Protein AF-A0A9J6G589-F1 (afdb_monomer_lite)

pLDDT: mean 85.35, std 13.77, range [38.84, 98.31]

Radius of gyration: 57.25 Å; chains: 1; bounding box: 126×89×153 Å

InterPro domains:
  IPR036277 SMCs flexible hinge superfamily [SSF75553] (112-301)

Secondary structure (DSSP, 8-state):
-HHHHHHHHHHHHHHHHHHHHHHHHHHHHHHHHHHHHHHHHHHHHHHHHHHHHHHHHHHHHHHHHHHHHHHHHHHHHHHHHHHHHHHHHHHHHHHHHHHHHHHH--SSHHHHHHHHHHHHHHHHHHHHHHHHHHHHHHHHHHHHHHHHHHHHHHHHHHHHHHHHHHHHHHHHHHHHHHHHHHHHHHHHHHHHHHHHHHHHHHHHHHHHHHHHHHHHHGGGS-EEESGGG---S-GGGGGGHHHHHTTEEEESSHHHHHHHHHHH--EEEETT--EE-TTS-EE-----GGG-HHHHHHHHHHHHHHHHHHHHHHHHHHHHHHHHTT----PPP------

Foldseek 3Di:
DVVVVVVVVVVVVVVVVVVVVVVVVVVVVVVVVVVVVVVVVVVVVVVVVVVVVVVVVVVVVVVVVVVVVVVVVVVVVVVVVVVVVVVVVVVVVCVVVVCVCVVPVDPDPVVVVVVVVVVVVVVVVVVVVVVVVVVVVVVVVVVVVVVVVVVVVVVVVVVVVVVVVVVVVVVVVVVVVVVVVVVVVVVVVVVVVVVVVVVVVVVVVVLCVVLVVLVVVCVVFQKDQPLVVDDDPDPVCNVCSCVPRVLEMEHQDPVSQQVCLQSRLGWYAYPQGWIQHNVRDTDDDHDDPVPPVVVVVVVVVVVVVVVVVVVVVVVVVVVVVVVVVPPPPDDDDDDDDDD

Organism: Haemaphysalis longicornis (NCBI:txid44386)

Sequence (339 aa):
MRRLKQSRLEDLEERLNEATAGVAREELLGKQLCEEIAAADTTRQQLAAQLEVAERDMEAKTKELAEILEVLRALEEREDELQGRVDELISIEHSTMQRLIHSNAFTSTQDRNTWIEEELERLESTLQELQRQYENLRLDIQNCTVERDNCISEHQAELATLWDFNRSMRTDLVKLQKEGYAALDRCKHAKRLEEDCLKSLNRARNEIIRVQPHMAAAMGMDVRRLVDQVVCTRAELSPLLPYWLGDWLLCSSLEVAQEASRLYKANCVTAEGDIVRSRGVMVGGYRDPKKNEFKVYQEYTYASDLLHSAEASRDKALNVGQRILLIEPIHPPYALSPI

Structure (mmCIF, N/CA/C/O backbone):
data_AF-A0A9J6G589-F1
#
_entry.id   AF-A0A9J6G589-F1
#
loop_
_atom_site.group_PDB
_atom_site.id
_atom_site.type_symbol
_atom_site.label_atom_id
_atom_site.label_alt_id
_atom_site.label_comp_id
_atom_site.label_asym_id
_atom_site.label_entity_id
_atom_site.label_seq_id
_atom_site.pdbx_PDB_ins_code
_atom_site.Cartn_x
_atom_site.Cartn_y
_atom_site.Cartn_z
_atom_site.occupancy
_atom_site.B_iso_or_equiv
_atom_site.auth_seq_id
_atom_site.auth_comp_id
_atom_site.auth_asym_id
_atom_site.auth_atom_id
_atom_site.pdbx_PDB_model_num
ATOM 1 N N . MET A 1 1 ? 12.843 -12.874 -65.308 1.00 54.59 1 MET A N 1
ATOM 2 C CA . MET A 1 1 ? 11.785 -11.869 -65.036 1.00 54.59 1 MET A CA 1
ATOM 3 C C . MET A 1 1 ? 10.471 -12.464 -64.519 1.00 54.59 1 MET A C 1
ATOM 5 O O . MET A 1 1 ? 10.008 -11.978 -63.501 1.00 54.59 1 MET A O 1
ATOM 9 N N . ARG A 1 2 ? 9.868 -13.499 -65.136 1.00 58.09 2 ARG A N 1
ATOM 10 C CA . ARG A 1 2 ? 8.598 -14.087 -64.634 1.00 58.09 2 ARG A CA 1
ATOM 11 C C . ARG A 1 2 ? 8.716 -14.779 -63.263 1.00 58.09 2 ARG A C 1
ATOM 13 O O . ARG A 1 2 ? 7.928 -14.469 -62.387 1.00 58.09 2 ARG A O 1
ATOM 20 N N . ARG A 1 3 ? 9.753 -15.598 -63.035 1.00 59.91 3 ARG A N 1
ATOM 21 C CA . ARG A 1 3 ? 9.963 -16.303 -61.747 1.00 59.91 3 ARG A CA 1
ATOM 22 C C . ARG A 1 3 ? 10.159 -15.370 -60.540 1.00 59.91 3 ARG A C 1
ATOM 24 O O . ARG A 1 3 ? 9.601 -15.616 -59.487 1.00 59.91 3 ARG A O 1
ATOM 31 N N . LEU A 1 4 ? 10.878 -14.258 -60.722 1.00 63.44 4 LEU A N 1
ATOM 32 C CA . LEU A 1 4 ? 11.076 -13.233 -59.681 1.00 63.44 4 LEU A CA 1
ATOM 33 C C . LEU A 1 4 ? 9.788 -12.475 -59.328 1.00 63.44 4 LEU A C 1
ATOM 35 O O . LEU A 1 4 ? 9.617 -12.052 -58.193 1.00 63.44 4 LEU A O 1
ATOM 39 N N . LYS A 1 5 ? 8.884 -12.284 -60.297 1.00 71.31 5 LYS A N 1
ATOM 40 C CA . LYS A 1 5 ? 7.566 -11.690 -60.033 1.00 71.31 5 LYS A CA 1
ATOM 41 C C . LYS A 1 5 ? 6.634 -12.665 -59.315 1.00 71.31 5 LYS A C 1
ATOM 43 O O . LYS A 1 5 ? 5.800 -12.213 -58.548 1.00 71.31 5 LYS A O 1
ATOM 48 N N . GLN A 1 6 ? 6.790 -13.961 -59.574 1.00 74.38 6 GLN A N 1
ATOM 49 C CA . GLN A 1 6 ? 5.974 -15.020 -58.991 1.00 74.38 6 GLN A CA 1
ATOM 50 C C . GLN A 1 6 ? 6.336 -15.264 -57.520 1.00 74.38 6 GLN A C 1
ATOM 52 O O . GLN A 1 6 ? 5.460 -15.162 -56.677 1.00 74.38 6 GLN A O 1
ATOM 57 N N . SER A 1 7 ? 7.628 -15.378 -57.195 1.00 77.94 7 SER A N 1
ATOM 58 C CA . SER A 1 7 ? 8.086 -15.453 -55.795 1.00 77.94 7 SER A CA 1
ATOM 59 C C . SER A 1 7 ? 7.708 -14.206 -54.983 1.00 77.94 7 SER A C 1
ATOM 61 O O . SER A 1 7 ? 7.260 -14.317 -53.854 1.00 77.94 7 SER A O 1
ATOM 63 N N . ARG A 1 8 ? 7.779 -13.003 -55.570 1.00 79.25 8 ARG A N 1
ATOM 64 C CA . ARG A 1 8 ? 7.361 -11.776 -54.871 1.00 79.25 8 ARG A CA 1
ATOM 65 C C . ARG A 1 8 ? 5.841 -11.664 -54.681 1.00 79.25 8 ARG A C 1
ATOM 67 O O . ARG A 1 8 ? 5.406 -10.917 -53.812 1.00 79.25 8 ARG A O 1
ATOM 74 N N . LEU A 1 9 ? 5.046 -12.325 -55.522 1.00 80.31 9 LEU A N 1
ATOM 75 C CA . LEU A 1 9 ? 3.596 -12.430 -55.335 1.00 80.31 9 LEU A CA 1
ATOM 76 C C . LEU A 1 9 ? 3.280 -13.421 -54.214 1.00 80.31 9 LEU A C 1
ATOM 78 O O . LEU A 1 9 ? 2.506 -13.073 -53.334 1.00 80.31 9 LEU A O 1
ATOM 82 N N . GLU A 1 10 ? 3.952 -14.573 -54.200 1.00 83.56 10 GLU A N 1
ATOM 83 C CA . GLU A 1 10 ? 3.844 -15.581 -53.137 1.00 83.56 10 GLU A CA 1
ATOM 84 C C . GLU A 1 10 ? 4.207 -14.983 -51.762 1.00 83.56 10 GLU A C 1
ATOM 86 O O . GLU A 1 10 ? 3.411 -15.079 -50.833 1.00 83.56 10 GLU A O 1
ATOM 91 N N . ASP A 1 11 ? 5.313 -14.234 -51.656 1.00 83.06 11 ASP A N 1
ATOM 92 C CA . ASP A 1 11 ? 5.709 -13.552 -50.409 1.00 83.06 11 ASP A CA 1
ATOM 93 C C . ASP A 1 11 ? 4.674 -12.503 -49.943 1.00 83.06 11 ASP A C 1
ATOM 95 O O . ASP A 1 11 ? 4.513 -12.238 -48.750 1.00 83.06 11 ASP A O 1
ATOM 99 N N . LEU A 1 12 ? 3.996 -11.827 -50.879 1.00 83.00 12 LEU A N 1
ATOM 100 C CA . LEU A 1 12 ? 2.971 -10.831 -50.551 1.00 83.00 12 LEU A CA 1
ATOM 101 C C . LEU A 1 12 ? 1.655 -11.489 -50.133 1.00 83.00 12 LEU A C 1
ATOM 103 O O . LEU A 1 12 ? 0.989 -10.976 -49.236 1.00 83.00 12 LEU A O 1
ATOM 107 N N . GLU A 1 13 ? 1.296 -12.605 -50.763 1.00 86.56 13 GLU A N 1
ATOM 108 C CA . GLU A 1 13 ? 0.142 -13.422 -50.389 1.00 86.56 13 GLU A CA 1
ATOM 109 C C . GLU A 1 13 ? 0.341 -14.047 -49.005 1.00 86.56 13 GLU A C 1
ATOM 111 O O . GLU A 1 13 ? -0.570 -13.996 -48.182 1.00 86.56 13 GLU A O 1
ATOM 116 N N . GLU A 1 14 ? 1.542 -14.538 -48.695 1.00 89.12 14 GLU A N 1
ATOM 117 C CA . GLU A 1 14 ? 1.885 -15.059 -47.369 1.00 89.12 14 GLU A CA 1
ATOM 118 C C . GLU A 1 14 ? 1.763 -13.972 -46.293 1.00 89.12 14 GLU A C 1
ATOM 120 O O . GLU A 1 14 ? 1.045 -14.152 -45.310 1.00 89.12 14 GLU A O 1
ATOM 125 N N . ARG A 1 15 ? 2.332 -12.781 -46.523 1.00 86.62 15 ARG A N 1
ATOM 126 C CA . ARG A 1 15 ? 2.211 -11.649 -45.585 1.00 86.62 15 ARG A CA 1
ATOM 127 C C . ARG A 1 15 ? 0.774 -11.148 -45.427 1.00 86.62 15 ARG A C 1
ATOM 129 O O . ARG A 1 15 ? 0.401 -10.699 -44.343 1.00 86.62 15 ARG A O 1
ATOM 136 N N . LEU A 1 16 ? -0.036 -11.200 -46.486 1.00 87.25 16 LEU A N 1
ATOM 137 C CA . LEU A 1 16 ? -1.459 -10.858 -46.421 1.00 87.25 16 LEU A CA 1
ATOM 138 C C . LEU A 1 16 ? -2.239 -11.898 -45.602 1.00 87.25 16 LEU A C 1
ATOM 140 O O . LEU A 1 16 ? -3.076 -11.531 -44.776 1.00 87.25 16 LEU A O 1
ATOM 144 N N . ASN A 1 17 ? -1.942 -13.184 -45.784 1.00 88.38 17 ASN A N 1
ATOM 145 C CA . ASN A 1 17 ? -2.552 -14.274 -45.024 1.00 88.38 17 ASN A CA 1
ATOM 146 C C . ASN A 1 17 ? -2.156 -14.225 -43.540 1.00 88.38 17 ASN A C 1
ATOM 148 O O . ASN A 1 17 ? -3.002 -14.386 -42.663 1.00 88.38 17 ASN A O 1
ATOM 152 N N . GLU A 1 18 ? -0.897 -13.916 -43.231 1.00 89.12 18 GLU A N 1
ATOM 153 C CA . GLU A 1 18 ? -0.442 -13.704 -41.854 1.00 89.12 18 GLU A CA 1
ATOM 154 C C . GLU A 1 18 ? -1.127 -12.501 -41.196 1.00 89.12 18 GLU A C 1
ATOM 156 O O . GLU A 1 18 ? -1.571 -12.593 -40.049 1.00 89.12 18 GLU A O 1
ATOM 161 N N . ALA A 1 19 ? -1.257 -11.384 -41.921 1.00 85.81 19 ALA A N 1
ATOM 162 C CA . ALA A 1 19 ? -1.928 -10.186 -41.425 1.00 85.81 19 ALA A CA 1
ATOM 163 C C . ALA A 1 19 ? -3.427 -10.425 -41.185 1.00 85.81 19 ALA A C 1
ATOM 165 O O . ALA A 1 19 ? -3.945 -10.054 -40.135 1.00 85.81 19 ALA A O 1
ATOM 166 N N . THR A 1 20 ? -4.120 -11.095 -42.110 1.00 88.44 20 THR A N 1
ATOM 167 C CA . THR A 1 20 ? -5.545 -11.443 -41.951 1.00 88.44 20 THR A CA 1
ATOM 168 C C . THR A 1 20 ? -5.770 -12.433 -40.807 1.00 88.44 20 THR A C 1
ATOM 170 O O . THR A 1 20 ? -6.704 -12.257 -40.027 1.00 88.44 20 THR A O 1
ATOM 173 N N . ALA A 1 21 ? -4.877 -13.409 -40.622 1.00 89.88 21 ALA A N 1
ATOM 174 C CA . ALA A 1 21 ? -4.896 -14.294 -39.458 1.00 89.88 21 ALA A CA 1
ATOM 175 C C . ALA A 1 21 ? -4.570 -13.558 -38.145 1.00 89.88 21 ALA A C 1
ATOM 177 O O . ALA A 1 21 ? -5.043 -13.952 -37.080 1.00 89.88 21 ALA A O 1
ATOM 178 N N . GLY A 1 22 ? -3.742 -12.511 -38.188 1.00 90.31 22 GLY A N 1
ATOM 179 C CA . GLY A 1 22 ? -3.500 -11.607 -37.059 1.00 90.31 22 GLY A CA 1
ATOM 180 C C . GLY A 1 22 ? -4.765 -10.849 -36.659 1.00 90.31 22 GLY A C 1
ATOM 181 O O . GLY A 1 22 ? -5.194 -10.950 -35.513 1.00 90.31 22 GLY A O 1
ATOM 182 N N . VAL A 1 23 ? -5.415 -10.194 -37.624 1.00 90.75 23 VAL A N 1
ATOM 183 C CA . VAL A 1 23 ? -6.672 -9.455 -37.413 1.00 90.75 23 VAL A CA 1
ATOM 184 C C . VAL A 1 23 ? -7.771 -10.372 -36.871 1.00 90.75 23 VAL A C 1
ATOM 186 O O . VAL A 1 23 ? -8.406 -10.039 -35.878 1.00 90.75 23 VAL A O 1
ATOM 189 N N . ALA A 1 24 ? -7.946 -11.569 -37.440 1.00 91.50 24 ALA A N 1
ATOM 190 C CA . ALA A 1 24 ? -8.946 -12.524 -36.957 1.00 91.50 24 ALA A CA 1
ATOM 191 C C . ALA A 1 24 ? -8.690 -12.981 -35.506 1.00 91.50 24 ALA A C 1
ATOM 193 O O . ALA A 1 24 ? -9.636 -13.187 -34.744 1.00 91.50 24 ALA A O 1
ATOM 194 N N . ARG A 1 25 ? -7.417 -13.127 -35.106 1.00 92.12 25 ARG A N 1
ATOM 195 C CA . ARG A 1 25 ? -7.039 -13.455 -33.721 1.00 92.12 25 ARG A CA 1
ATOM 196 C C . ARG A 1 25 ? -7.356 -12.309 -32.764 1.00 92.12 25 ARG A C 1
ATOM 198 O O . ARG A 1 25 ? -7.913 -12.559 -31.699 1.00 92.12 25 ARG A O 1
ATOM 205 N N . GLU A 1 26 ? -7.033 -11.077 -33.144 1.00 90.25 26 GLU A N 1
ATOM 206 C CA . GLU A 1 26 ? -7.329 -9.888 -32.339 1.00 90.25 26 GLU A CA 1
ATOM 207 C C . GLU A 1 26 ? -8.839 -9.640 -32.212 1.00 90.25 26 GLU A C 1
ATOM 209 O O . GLU A 1 26 ? -9.314 -9.330 -31.124 1.00 90.25 26 GLU A O 1
ATOM 214 N N . GLU A 1 27 ? -9.616 -9.854 -33.276 1.00 93.00 27 GLU A N 1
ATOM 215 C CA . GLU A 1 27 ? -11.081 -9.757 -33.235 1.00 93.00 27 GLU A CA 1
ATOM 216 C C . GLU A 1 27 ? -11.714 -10.811 -32.321 1.00 93.00 27 GLU A C 1
ATOM 218 O O . GLU A 1 27 ? -12.664 -10.513 -31.594 1.00 93.00 27 GLU A O 1
ATOM 223 N N . LEU A 1 28 ? -11.201 -12.045 -32.342 1.00 93.75 28 LEU A N 1
ATOM 224 C CA . LEU A 1 28 ? -11.684 -13.114 -31.470 1.00 93.75 28 LEU A CA 1
ATOM 225 C C . LEU A 1 28 ? -11.366 -12.816 -30.003 1.00 93.75 28 LEU A C 1
ATOM 227 O O . LEU A 1 28 ? -12.243 -12.950 -29.152 1.00 93.75 28 LEU A O 1
ATOM 231 N N . LEU A 1 29 ? -10.152 -12.339 -29.724 1.00 94.88 29 LEU A N 1
ATOM 232 C CA . LEU A 1 29 ? -9.753 -11.911 -28.386 1.00 94.88 29 LEU A CA 1
ATOM 233 C C . LEU A 1 29 ? -10.578 -10.704 -27.913 1.00 94.88 29 LEU A C 1
ATOM 235 O O . LEU A 1 29 ? -11.023 -10.671 -26.770 1.00 94.88 29 LEU A O 1
ATOM 239 N N . GLY A 1 30 ? -10.867 -9.752 -28.804 1.00 92.50 30 GLY A N 1
ATOM 240 C CA . GLY A 1 30 ? -11.759 -8.628 -28.520 1.00 92.50 30 GLY A CA 1
ATOM 241 C C . GLY A 1 30 ? -13.171 -9.078 -28.135 1.00 92.50 30 GLY A C 1
ATOM 242 O O . GLY A 1 30 ? -13.723 -8.582 -27.157 1.00 92.50 30 GLY A O 1
ATOM 243 N N . LYS A 1 31 ? -13.740 -10.060 -28.847 1.00 95.25 31 LYS A N 1
ATOM 244 C CA . LYS A 1 31 ? -15.058 -10.632 -28.515 1.00 95.25 31 LYS A CA 1
ATOM 245 C C . LYS A 1 31 ? -15.057 -11.352 -27.169 1.00 95.25 31 LYS A C 1
ATOM 247 O O . LYS A 1 31 ? -15.968 -11.120 -26.383 1.00 95.25 31 LYS A O 1
ATOM 252 N N . GLN A 1 32 ? -14.027 -12.150 -26.886 1.00 95.25 32 GLN A N 1
ATOM 253 C CA . GLN A 1 32 ? -13.875 -12.830 -25.595 1.00 95.25 32 GLN A CA 1
ATOM 254 C C . GLN A 1 32 ? -13.824 -11.827 -24.438 1.00 95.25 32 GLN A C 1
ATOM 256 O O . GLN A 1 32 ? -14.578 -11.959 -23.479 1.00 95.25 32 GLN A O 1
ATOM 261 N N . LEU A 1 33 ? -13.020 -10.768 -24.566 1.00 93.69 33 LEU A N 1
ATOM 262 C CA . LEU A 1 33 ? -12.950 -9.716 -23.550 1.00 93.69 33 LEU A CA 1
ATOM 263 C C . LEU A 1 33 ? -14.286 -8.975 -23.384 1.00 93.69 33 LEU A C 1
ATOM 265 O O . LEU A 1 33 ? -14.670 -8.653 -22.263 1.00 93.69 33 LEU A O 1
ATOM 269 N N . CYS A 1 34 ? -15.024 -8.713 -24.467 1.00 94.44 34 CYS A N 1
ATOM 270 C CA . CYS A 1 34 ? -16.354 -8.103 -24.371 1.00 94.44 34 CYS A CA 1
ATOM 271 C C . CYS A 1 34 ? -17.368 -9.005 -23.651 1.00 94.44 34 CYS A C 1
ATOM 273 O O . CYS A 1 34 ? -18.164 -8.503 -22.858 1.00 94.44 34 CYS A O 1
ATOM 275 N N . GLU A 1 35 ? -17.342 -10.314 -23.906 1.00 95.31 35 GLU A N 1
ATOM 276 C CA . GLU A 1 35 ? -18.191 -11.289 -23.213 1.00 95.31 35 GLU A CA 1
ATOM 277 C C . GLU A 1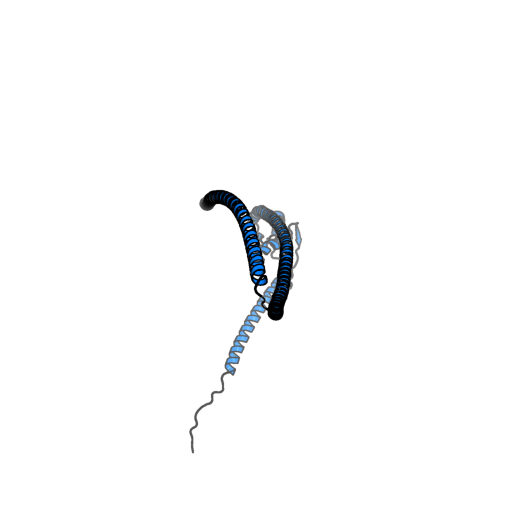 35 ? -17.838 -11.382 -21.722 1.00 95.31 35 GLU A C 1
ATOM 279 O O . GLU A 1 35 ? -18.734 -11.373 -20.878 1.00 95.31 35 GLU A O 1
ATOM 284 N N . GLU A 1 36 ? -16.546 -11.379 -21.384 1.00 95.12 36 GLU A N 1
ATOM 285 C CA . GLU A 1 36 ? -16.069 -11.352 -19.997 1.00 95.12 36 GLU A CA 1
ATOM 286 C C . GLU A 1 36 ? -16.495 -10.073 -19.266 1.00 95.12 36 GLU A C 1
ATOM 288 O O . GLU A 1 36 ? -16.985 -10.143 -18.137 1.00 95.12 36 GLU A O 1
ATOM 293 N N . ILE A 1 37 ? -16.380 -8.906 -19.911 1.00 94.19 37 ILE A N 1
ATOM 294 C CA . ILE A 1 37 ? -16.840 -7.627 -19.350 1.00 94.19 37 ILE A CA 1
ATOM 295 C C . ILE A 1 37 ? -18.358 -7.649 -19.133 1.00 94.19 37 ILE A C 1
ATOM 297 O O . ILE A 1 37 ? -18.826 -7.256 -18.066 1.00 94.19 37 ILE A O 1
ATOM 301 N N . ALA A 1 38 ? -19.135 -8.156 -20.093 1.00 95.50 38 ALA A N 1
ATOM 302 C CA . ALA A 1 38 ? -20.588 -8.258 -19.955 1.00 95.50 38 ALA A CA 1
ATOM 303 C C . ALA A 1 38 ? -21.002 -9.217 -18.820 1.00 95.50 38 ALA A C 1
ATOM 305 O O . ALA A 1 38 ? -21.923 -8.925 -18.050 1.00 95.50 38 ALA A O 1
ATOM 306 N N . ALA A 1 39 ? -20.303 -10.344 -18.662 1.00 95.00 39 ALA A N 1
ATOM 307 C CA . ALA A 1 39 ? -20.515 -11.261 -17.543 1.00 95.00 39 ALA A CA 1
ATOM 308 C C . ALA A 1 39 ? -20.134 -10.614 -16.194 1.00 95.00 39 ALA A C 1
ATOM 310 O O . ALA A 1 39 ? -20.862 -10.738 -15.205 1.00 95.00 39 ALA A O 1
ATOM 311 N N . ALA A 1 40 ? -19.040 -9.853 -16.149 1.00 93.75 40 ALA A N 1
ATOM 312 C CA . ALA A 1 40 ? -18.647 -9.092 -14.966 1.00 93.75 40 ALA A CA 1
ATOM 313 C C . ALA A 1 40 ? -19.670 -7.994 -14.610 1.00 93.75 40 ALA A C 1
ATOM 315 O O . ALA A 1 40 ? -19.980 -7.784 -13.439 1.00 93.75 40 ALA A O 1
ATOM 316 N N . ASP A 1 41 ? -20.255 -7.317 -15.599 1.00 95.38 41 ASP A N 1
ATOM 317 C CA . ASP A 1 41 ? -21.275 -6.294 -15.356 1.00 95.38 41 ASP A CA 1
ATOM 318 C C . ASP A 1 41 ? -22.587 -6.884 -14.828 1.00 95.38 41 ASP A C 1
ATOM 320 O O . ASP A 1 41 ? -23.177 -6.324 -13.902 1.00 95.38 41 ASP A O 1
ATOM 324 N N . THR A 1 42 ? -23.028 -8.032 -15.350 1.00 95.75 42 THR A N 1
ATOM 325 C CA . THR A 1 42 ? -24.238 -8.702 -14.840 1.00 95.75 42 THR A CA 1
ATOM 326 C C . THR A 1 42 ? -24.052 -9.191 -13.405 1.00 95.75 42 THR A C 1
ATOM 328 O O . THR A 1 42 ? -24.922 -8.967 -12.562 1.00 95.75 42 THR A O 1
ATOM 331 N N . THR A 1 43 ? -22.899 -9.782 -13.085 1.00 94.81 43 THR A N 1
ATOM 332 C CA . THR A 1 43 ? -22.573 -10.195 -11.709 1.00 94.81 43 THR A CA 1
ATOM 333 C C . THR A 1 43 ? -22.463 -8.999 -10.765 1.00 94.81 43 THR A C 1
ATOM 335 O O . THR A 1 43 ? -23.016 -9.033 -9.666 1.00 94.81 43 THR A O 1
ATOM 338 N N . ARG A 1 44 ? -21.846 -7.894 -11.200 1.00 95.38 44 ARG A N 1
ATOM 339 C CA . ARG A 1 44 ? -21.795 -6.647 -10.424 1.00 95.38 44 ARG A CA 1
ATOM 340 C C . ARG A 1 44 ? -23.191 -6.094 -10.134 1.00 95.38 44 ARG A C 1
ATOM 342 O O . ARG A 1 44 ? -23.445 -5.678 -9.007 1.00 95.38 44 ARG A O 1
ATOM 349 N N . GLN A 1 45 ? -24.095 -6.103 -11.113 1.00 95.81 45 GLN A N 1
ATOM 350 C CA . GLN A 1 45 ? -25.480 -5.658 -10.922 1.00 95.81 45 GLN A CA 1
ATOM 351 C C . GLN A 1 45 ? -26.243 -6.554 -9.936 1.00 95.81 45 GLN A C 1
ATOM 353 O O . GLN A 1 45 ? -26.975 -6.044 -9.091 1.00 95.81 45 GLN A O 1
ATOM 358 N N . GLN A 1 46 ? -26.043 -7.874 -9.997 1.00 96.06 46 GLN A N 1
ATOM 359 C CA . GLN A 1 46 ? -26.642 -8.814 -9.044 1.00 96.06 46 GLN A CA 1
ATOM 360 C C . GLN A 1 46 ? -26.143 -8.574 -7.615 1.00 96.06 46 GLN A C 1
ATOM 362 O O . GLN A 1 46 ? -26.953 -8.514 -6.691 1.00 96.06 46 GLN A O 1
ATOM 367 N N . LEU A 1 47 ? -24.833 -8.386 -7.435 1.00 93.56 47 LEU A N 1
ATOM 368 C CA . LEU A 1 47 ? -24.246 -8.081 -6.128 1.00 93.56 47 LEU A CA 1
ATOM 369 C C . LEU A 1 47 ? -24.724 -6.728 -5.588 1.00 93.56 47 LEU A C 1
ATOM 371 O O . LEU A 1 47 ? -25.036 -6.625 -4.406 1.00 93.56 47 LEU A O 1
ATOM 375 N N . ALA A 1 48 ? -24.848 -5.709 -6.445 1.00 95.38 48 ALA A N 1
ATOM 376 C CA . ALA A 1 48 ? -25.392 -4.410 -6.054 1.00 95.38 48 ALA A CA 1
ATOM 377 C C . ALA A 1 48 ? -26.851 -4.519 -5.577 1.00 95.38 48 ALA A C 1
ATOM 379 O O . ALA A 1 48 ? -27.203 -3.961 -4.541 1.00 95.38 48 ALA A O 1
ATOM 380 N N . ALA A 1 49 ? -27.686 -5.296 -6.275 1.00 95.69 49 ALA A N 1
ATOM 381 C CA . ALA A 1 49 ? -29.066 -5.532 -5.856 1.00 95.69 49 ALA A CA 1
ATOM 382 C C . ALA A 1 49 ? -29.152 -6.296 -4.521 1.00 95.69 49 ALA A C 1
ATOM 384 O O . ALA A 1 49 ? -29.998 -5.982 -3.687 1.00 95.69 49 ALA A O 1
ATOM 385 N N . GLN A 1 50 ? -28.272 -7.278 -4.295 1.00 96.19 50 GLN A N 1
ATOM 386 C CA . GLN A 1 50 ? -28.199 -8.001 -3.020 1.00 96.19 50 GLN A CA 1
ATOM 387 C C . GLN A 1 50 ? -27.760 -7.094 -1.865 1.00 96.19 50 GLN A C 1
ATOM 389 O O . GLN A 1 50 ? -28.317 -7.200 -0.774 1.00 96.19 50 GLN A O 1
ATOM 394 N N . LEU A 1 51 ? -26.807 -6.188 -2.110 1.00 94.00 51 LEU A N 1
ATOM 395 C CA . LEU A 1 51 ? -26.375 -5.199 -1.123 1.00 94.00 51 LEU A CA 1
ATOM 396 C C . LEU A 1 51 ? -27.520 -4.267 -0.726 1.00 94.00 51 LEU A C 1
ATOM 398 O O . LEU A 1 51 ? -27.775 -4.121 0.463 1.00 94.00 51 LEU A O 1
ATOM 402 N N . GLU A 1 52 ? -28.275 -3.728 -1.687 1.00 96.19 52 GLU A N 1
ATOM 403 C CA . GLU A 1 52 ? -29.420 -2.866 -1.361 1.00 96.19 52 GLU A CA 1
ATOM 404 C C . GLU A 1 52 ? -30.497 -3.585 -0.534 1.00 96.19 52 GLU A C 1
ATOM 406 O O . GLU A 1 52 ? -31.156 -2.975 0.307 1.00 96.19 52 GLU A O 1
ATOM 411 N N . VAL A 1 53 ? -30.740 -4.875 -0.792 1.00 96.94 53 VAL A N 1
ATOM 412 C CA . VAL A 1 53 ? -31.696 -5.661 0.006 1.00 96.94 53 VAL A CA 1
ATOM 413 C C . VAL A 1 53 ? -31.167 -5.857 1.426 1.00 96.94 53 VAL A C 1
ATOM 415 O O . VAL A 1 53 ? -31.898 -5.603 2.380 1.00 96.94 53 VAL A O 1
ATOM 418 N N . ALA A 1 54 ? -29.894 -6.229 1.576 1.00 94.31 54 ALA A N 1
ATOM 419 C CA . ALA A 1 54 ? -29.271 -6.404 2.885 1.00 94.31 54 ALA A CA 1
ATOM 420 C C . ALA A 1 54 ? -29.235 -5.097 3.697 1.00 94.31 54 ALA A C 1
ATOM 422 O O . ALA A 1 54 ? -29.469 -5.121 4.903 1.00 94.31 54 ALA A O 1
ATOM 423 N N . GLU A 1 55 ? -28.991 -3.953 3.053 1.00 95.62 55 GLU A N 1
ATOM 424 C CA . GLU A 1 55 ? -29.035 -2.634 3.697 1.00 95.62 55 GLU A CA 1
ATOM 425 C C . GLU A 1 55 ? -30.434 -2.321 4.241 1.00 95.62 55 GLU A C 1
ATOM 427 O O . GLU A 1 55 ? -30.566 -1.936 5.403 1.00 95.62 55 GLU A O 1
ATOM 432 N N . ARG A 1 56 ? -31.491 -2.572 3.456 1.00 96.19 56 ARG A N 1
ATOM 433 C CA . ARG A 1 56 ? -32.882 -2.391 3.912 1.00 96.19 56 ARG A CA 1
ATOM 434 C C . ARG A 1 56 ? -33.231 -3.311 5.083 1.00 96.19 56 ARG A C 1
ATOM 436 O O . ARG A 1 56 ? -33.893 -2.867 6.021 1.00 96.19 56 ARG A O 1
ATOM 443 N N . ASP A 1 57 ? -32.772 -4.560 5.060 1.00 96.44 57 ASP A N 1
ATOM 444 C CA . ASP A 1 57 ? -32.992 -5.504 6.160 1.00 96.44 57 ASP A CA 1
ATOM 445 C C . ASP A 1 57 ? -32.251 -5.066 7.434 1.00 96.44 57 ASP A C 1
ATOM 447 O O . ASP A 1 57 ? -32.816 -5.114 8.527 1.00 96.44 57 ASP A O 1
ATOM 451 N N . MET A 1 58 ? -31.018 -4.566 7.310 1.00 93.12 58 MET A N 1
ATOM 452 C CA . MET A 1 58 ? -30.259 -4.005 8.433 1.00 93.12 58 MET A CA 1
ATOM 453 C C . MET A 1 58 ? -30.934 -2.754 9.008 1.00 93.12 58 MET A C 1
ATOM 455 O O . MET A 1 58 ? -31.028 -2.603 10.227 1.00 93.12 58 MET A O 1
ATOM 459 N N . GLU A 1 59 ? -31.464 -1.871 8.163 1.00 95.88 59 GLU A N 1
ATOM 460 C CA . GLU A 1 59 ? -32.248 -0.713 8.605 1.00 95.88 59 GLU A CA 1
ATOM 461 C C . GLU A 1 59 ? -33.546 -1.121 9.314 1.00 95.88 59 GLU A C 1
ATOM 463 O O . GLU A 1 59 ? -33.930 -0.514 10.315 1.00 95.88 59 GLU A O 1
ATOM 468 N N . ALA A 1 60 ? -34.227 -2.165 8.838 1.00 96.31 60 ALA A N 1
ATOM 469 C CA . ALA A 1 60 ? -35.416 -2.687 9.505 1.00 96.31 60 ALA A CA 1
ATOM 470 C C . ALA A 1 60 ? -35.061 -3.285 10.874 1.00 96.31 60 ALA A C 1
ATOM 472 O O . ALA A 1 60 ? -35.693 -2.958 11.878 1.00 96.31 60 ALA A O 1
ATOM 473 N N . LYS A 1 61 ? -33.997 -4.096 10.943 1.00 94.81 61 LYS A N 1
ATOM 474 C CA . LYS A 1 61 ? -33.548 -4.719 12.195 1.00 94.81 61 LYS A CA 1
ATOM 475 C C . LYS A 1 61 ? -33.006 -3.723 13.209 1.00 94.81 61 LYS A C 1
ATOM 477 O O . LYS A 1 61 ? -33.231 -3.901 14.400 1.00 94.81 61 LYS A O 1
ATOM 482 N N . THR A 1 62 ? -32.350 -2.654 12.773 1.00 95.12 62 THR A N 1
ATOM 483 C CA . THR A 1 62 ? -31.908 -1.583 13.680 1.00 95.12 62 THR A CA 1
ATOM 484 C C . THR A 1 62 ? -33.084 -0.803 14.268 1.00 95.12 62 THR A C 1
ATOM 486 O O . THR A 1 62 ? -33.030 -0.446 15.444 1.00 95.12 62 THR A O 1
ATOM 489 N N . LYS A 1 63 ? -34.172 -0.602 13.511 1.00 95.94 63 LYS A N 1
ATOM 490 C CA . LYS A 1 63 ? -35.422 -0.026 14.039 1.00 95.94 63 LYS A CA 1
ATOM 491 C C . LYS A 1 63 ? -36.107 -0.953 15.041 1.00 95.94 63 LYS A C 1
ATOM 493 O O . LYS A 1 63 ? -36.421 -0.505 16.136 1.00 95.94 63 LYS A O 1
ATOM 498 N N . GLU A 1 64 ? -36.260 -2.237 14.708 1.00 96.31 64 GLU A N 1
ATOM 499 C CA . GLU A 1 64 ? -36.808 -3.239 15.638 1.00 96.31 64 GLU A CA 1
ATOM 500 C C . GLU A 1 64 ? -35.990 -3.298 16.943 1.00 96.31 64 GLU A C 1
ATOM 502 O O . GLU A 1 64 ? -36.552 -3.317 18.035 1.00 96.31 64 GLU A O 1
ATOM 507 N N . LEU A 1 65 ? -34.655 -3.273 16.851 1.00 94.25 65 LEU A N 1
ATOM 508 C CA . LEU A 1 65 ? -33.781 -3.237 18.026 1.00 94.25 65 LEU A CA 1
ATOM 509 C C . LEU A 1 65 ? -33.968 -1.961 18.852 1.00 94.25 65 LEU A C 1
ATOM 511 O O . LEU A 1 65 ? -33.958 -2.039 20.077 1.00 94.25 65 LEU A O 1
ATOM 515 N N . ALA A 1 66 ? -34.144 -0.803 18.214 1.00 94.50 66 ALA A N 1
ATOM 516 C CA . ALA A 1 66 ? -34.390 0.448 18.925 1.00 94.50 66 ALA A CA 1
ATOM 517 C C . ALA A 1 66 ? -35.703 0.395 19.725 1.00 94.50 66 ALA A C 1
ATOM 519 O O . ALA A 1 66 ? -35.706 0.757 20.899 1.00 94.50 66 ALA A O 1
ATOM 520 N N . GLU A 1 67 ? -36.777 -0.129 19.129 1.00 96.12 67 GLU A N 1
ATOM 521 C CA . GLU A 1 67 ? -38.068 -0.318 19.805 1.00 96.12 67 GLU A CA 1
ATOM 522 C C . GLU A 1 67 ? -37.952 -1.284 20.995 1.00 96.12 67 GLU A C 1
ATOM 524 O O . GLU A 1 67 ? -38.446 -0.998 22.086 1.00 96.12 67 GLU A O 1
ATOM 529 N N . ILE A 1 68 ? -37.244 -2.407 20.823 1.00 95.50 68 ILE A N 1
ATOM 530 C CA . ILE A 1 68 ? -37.014 -3.376 21.906 1.00 95.50 68 ILE A CA 1
ATOM 531 C C . ILE A 1 68 ? -36.202 -2.749 23.044 1.00 95.50 68 ILE A C 1
ATOM 533 O O . ILE A 1 68 ? -36.515 -2.976 24.211 1.00 95.50 68 ILE A O 1
ATOM 537 N N . LEU A 1 69 ? -35.176 -1.954 22.730 1.00 94.25 69 LEU A N 1
ATOM 538 C CA . LEU A 1 69 ? -34.355 -1.287 23.741 1.00 94.25 69 LEU A CA 1
ATOM 539 C C . LEU A 1 69 ? -35.156 -0.271 24.560 1.00 94.25 69 LEU A C 1
ATOM 541 O O . LEU A 1 69 ? -34.920 -0.161 25.760 1.00 94.25 69 LEU A O 1
ATOM 545 N N . GLU A 1 70 ? -36.101 0.452 23.956 1.00 96.44 70 GLU A N 1
ATOM 546 C CA . GLU A 1 70 ? -36.987 1.344 24.714 1.00 96.44 70 GLU A CA 1
ATOM 547 C C . GLU A 1 70 ? -37.894 0.566 25.672 1.00 96.44 70 GLU A C 1
ATOM 549 O O . GLU A 1 70 ? -38.023 0.945 26.837 1.00 96.44 70 GLU A O 1
ATOM 554 N N . VAL A 1 71 ? -38.466 -0.555 25.219 1.00 96.88 71 VAL A N 1
ATOM 555 C CA . VAL A 1 71 ? -39.281 -1.423 26.082 1.00 96.88 71 VAL A CA 1
ATOM 556 C C . VAL A 1 71 ? -38.448 -2.014 27.220 1.00 96.88 71 VAL A C 1
ATOM 558 O O . VAL A 1 71 ? -38.916 -2.041 28.355 1.00 96.88 71 VAL A O 1
ATOM 561 N N . LEU A 1 72 ? -37.219 -2.460 26.944 1.00 94.88 72 LEU A N 1
ATOM 562 C CA . LEU A 1 72 ? -36.319 -2.987 27.972 1.00 94.88 72 LEU A CA 1
ATOM 563 C C . LEU A 1 72 ? -35.982 -1.931 29.024 1.00 94.88 72 LEU A C 1
ATOM 565 O O . LEU A 1 72 ? -36.125 -2.221 30.203 1.00 94.88 72 LEU A O 1
ATOM 569 N N . ARG A 1 73 ? -35.643 -0.699 28.623 1.00 95.25 73 ARG A N 1
ATOM 570 C CA . ARG A 1 73 ? -35.384 0.390 29.582 1.00 95.25 73 ARG A CA 1
ATOM 571 C C . ARG A 1 73 ? -36.595 0.683 30.461 1.00 95.25 73 ARG A C 1
ATOM 573 O O . ARG A 1 73 ? -36.448 0.838 31.664 1.00 95.25 73 ARG A O 1
ATOM 580 N N . ALA A 1 74 ? -37.795 0.715 29.880 1.00 96.06 74 ALA A N 1
ATOM 581 C CA . ALA A 1 74 ? -39.017 0.925 30.654 1.00 96.06 74 ALA A CA 1
ATOM 582 C C . ALA A 1 74 ? -39.284 -0.220 31.652 1.00 96.06 74 ALA A C 1
ATOM 584 O O . ALA A 1 74 ? -39.843 0.006 32.725 1.00 96.06 74 ALA A O 1
ATOM 585 N N . LEU A 1 75 ? -38.904 -1.456 31.307 1.00 94.62 75 LEU A N 1
ATOM 586 C CA . LEU A 1 75 ? -38.987 -2.600 32.216 1.00 94.62 75 LEU A CA 1
ATOM 587 C C . LEU A 1 75 ? -37.915 -2.553 33.308 1.00 94.62 75 LEU A C 1
ATOM 589 O O . LEU A 1 75 ? -38.250 -2.842 34.450 1.00 94.62 75 LEU A O 1
ATOM 593 N N . GLU A 1 76 ? -36.683 -2.156 32.985 1.00 95.56 76 GLU A N 1
ATOM 594 C CA . GLU A 1 76 ? -35.594 -1.955 33.953 1.00 95.56 76 GLU A CA 1
ATOM 595 C C . GLU A 1 76 ? -35.960 -0.864 34.967 1.00 95.56 76 GLU A C 1
ATOM 597 O O . GLU A 1 76 ? -35.905 -1.101 36.169 1.00 95.56 76 GLU A O 1
ATOM 602 N N . GLU A 1 77 ? -36.463 0.289 34.508 1.00 95.62 77 GLU A N 1
ATOM 603 C CA . GLU A 1 77 ? -36.970 1.349 35.393 1.00 95.62 77 GLU A CA 1
ATOM 604 C C . GLU A 1 77 ? -38.080 0.824 36.314 1.00 95.62 77 GLU A C 1
ATOM 606 O O . GLU A 1 77 ? -38.139 1.146 37.503 1.00 95.62 77 GLU A O 1
ATOM 611 N N . ARG A 1 78 ? -38.963 -0.029 35.782 1.00 96.38 78 ARG A N 1
ATOM 612 C CA . ARG A 1 78 ? -40.041 -0.628 36.566 1.00 96.38 78 ARG A CA 1
ATOM 613 C C . ARG A 1 78 ? -39.534 -1.664 37.569 1.00 96.38 78 ARG A C 1
ATOM 615 O O . ARG A 1 78 ? -40.116 -1.786 38.648 1.00 96.38 78 ARG A O 1
ATOM 622 N N . GLU A 1 79 ? -38.507 -2.424 37.214 1.00 94.44 79 GLU A N 1
ATOM 623 C CA . GLU A 1 79 ? -37.830 -3.367 38.100 1.00 94.44 79 GLU A CA 1
ATOM 624 C C . GLU A 1 79 ? -37.146 -2.622 39.247 1.00 94.44 79 GLU A C 1
ATOM 626 O O . GLU A 1 79 ? -37.395 -2.964 40.401 1.00 94.44 79 GLU A O 1
ATOM 631 N N . ASP A 1 80 ? -36.416 -1.543 38.958 1.00 94.56 80 ASP A N 1
ATOM 632 C CA . ASP A 1 80 ? -35.772 -0.687 39.959 1.00 94.56 80 ASP A CA 1
ATOM 633 C C . ASP A 1 80 ? -36.794 -0.065 40.924 1.00 94.56 80 ASP A C 1
ATOM 635 O O . ASP A 1 80 ? -36.605 -0.081 42.143 1.00 94.56 80 ASP A O 1
ATOM 639 N N . GLU A 1 81 ? -37.928 0.431 40.414 1.00 95.62 81 GLU A N 1
ATOM 640 C CA . GLU A 1 81 ? -39.027 0.920 41.256 1.00 95.62 81 GLU A CA 1
ATOM 641 C C . GLU A 1 81 ? -39.581 -0.170 42.184 1.00 95.62 81 GLU A C 1
ATOM 643 O O . GLU A 1 81 ? -39.892 0.083 43.353 1.00 95.62 81 GLU A O 1
ATOM 648 N N . LEU A 1 82 ? -39.777 -1.382 41.657 1.00 93.81 82 LEU A N 1
ATOM 649 C CA . LEU A 1 82 ? -40.289 -2.504 42.438 1.00 93.81 82 LEU A CA 1
ATOM 650 C C . LEU A 1 82 ? -39.265 -2.967 43.472 1.00 93.81 82 LEU A C 1
ATOM 652 O O . LEU A 1 82 ? -39.656 -3.231 44.609 1.00 93.81 82 LEU A O 1
ATOM 656 N N . GLN A 1 83 ? -37.985 -3.006 43.113 1.00 93.50 83 GLN A N 1
ATOM 657 C CA . GLN A 1 83 ? -36.893 -3.355 44.009 1.00 93.50 83 GLN A CA 1
ATOM 658 C C . GLN A 1 83 ? -36.773 -2.334 45.143 1.00 93.50 83 GLN A C 1
ATOM 660 O O . GLN A 1 83 ? -36.764 -2.725 46.308 1.00 93.50 83 GLN A O 1
ATOM 665 N N . GLY A 1 84 ? -36.835 -1.033 44.837 1.00 93.06 84 GLY A N 1
ATOM 666 C CA . GLY A 1 84 ? -36.870 0.022 45.852 1.00 93.06 84 GLY A CA 1
ATOM 667 C C . GLY A 1 84 ? -38.048 -0.133 46.820 1.00 93.06 84 GLY A C 1
ATOM 668 O O . GLY A 1 84 ? -37.880 -0.024 48.034 1.00 93.06 84 GLY A O 1
ATOM 669 N N . ARG A 1 85 ? -39.239 -0.488 46.318 1.00 95.06 85 ARG A N 1
ATOM 670 C CA . ARG A 1 85 ? -40.401 -0.785 47.177 1.00 95.06 85 ARG A CA 1
ATOM 671 C C . ARG A 1 85 ? -40.204 -2.031 48.036 1.00 95.06 85 ARG A C 1
ATOM 673 O O . ARG A 1 85 ? -40.696 -2.069 49.163 1.00 95.06 85 ARG A O 1
ATOM 680 N N . VAL A 1 86 ? -39.549 -3.062 47.510 1.00 94.00 86 VAL A N 1
ATOM 681 C CA . VAL A 1 86 ? -39.217 -4.270 48.275 1.00 94.00 86 VAL A CA 1
ATOM 682 C C . VAL A 1 86 ? -38.232 -3.926 49.389 1.00 94.00 86 VAL A C 1
ATOM 684 O O . VAL A 1 86 ? -38.485 -4.291 50.533 1.00 94.00 86 VAL A O 1
ATOM 687 N N . ASP A 1 87 ? -37.186 -3.154 49.102 1.00 92.88 87 ASP A N 1
ATOM 688 C CA . ASP A 1 87 ? -36.199 -2.721 50.096 1.00 92.88 87 ASP A CA 1
ATOM 689 C C . ASP A 1 87 ? -36.830 -1.835 51.182 1.00 92.88 87 ASP A C 1
ATOM 691 O O . ASP A 1 87 ? -36.549 -2.007 52.371 1.00 92.88 87 ASP A O 1
ATOM 695 N N . GLU A 1 88 ? -37.747 -0.936 50.812 1.00 93.75 88 GLU A N 1
ATOM 696 C CA . GLU A 1 88 ? -38.548 -0.163 51.767 1.00 93.75 88 GLU A CA 1
ATOM 697 C C . GLU A 1 88 ? -39.383 -1.072 52.678 1.00 93.75 88 GLU A C 1
ATOM 699 O O . GLU A 1 88 ? -39.392 -0.887 53.898 1.00 93.75 88 GLU A O 1
ATOM 704 N N . LEU A 1 89 ? -40.069 -2.071 52.114 1.00 92.00 89 LEU A N 1
ATOM 705 C CA . LEU A 1 89 ? -40.870 -3.024 52.885 1.00 92.00 89 LEU A CA 1
ATOM 706 C C . LEU A 1 89 ? -40.002 -3.879 53.811 1.00 92.00 89 LEU A C 1
ATOM 708 O O . LEU A 1 89 ? -40.366 -4.041 54.975 1.00 92.00 89 LEU A O 1
ATOM 712 N N . ILE A 1 90 ? -38.848 -4.356 53.339 1.00 90.69 90 ILE A N 1
ATOM 713 C CA . ILE A 1 90 ? -37.866 -5.091 54.147 1.00 90.69 90 ILE A CA 1
ATOM 714 C C . ILE A 1 90 ? -37.331 -4.196 55.266 1.00 90.69 90 ILE A C 1
ATOM 716 O O . ILE A 1 90 ? -37.212 -4.644 56.401 1.00 90.69 90 ILE A O 1
ATOM 720 N N . SER A 1 91 ? -37.045 -2.923 54.997 1.00 90.56 91 SER A N 1
ATOM 721 C CA . SER A 1 91 ? -36.601 -1.963 56.013 1.00 90.56 91 SER A CA 1
ATOM 722 C C . SER A 1 91 ? -37.685 -1.712 57.067 1.00 90.56 91 SER A C 1
ATOM 724 O O . SER A 1 91 ? -37.413 -1.717 58.272 1.00 90.56 91 SER A O 1
ATOM 726 N N . ILE A 1 92 ? -38.947 -1.570 56.650 1.00 89.88 92 ILE A N 1
ATOM 727 C CA . ILE A 1 92 ? -40.090 -1.440 57.561 1.00 89.88 92 ILE A CA 1
ATOM 728 C C . ILE A 1 92 ? -40.261 -2.718 58.390 1.00 89.88 92 ILE A C 1
ATOM 730 O O . ILE A 1 92 ? -40.401 -2.625 59.612 1.00 89.88 92 ILE A O 1
ATOM 734 N N . GLU A 1 93 ? -40.211 -3.895 57.770 1.00 87.12 93 GLU A N 1
ATOM 735 C CA . GLU A 1 93 ? -40.263 -5.196 58.444 1.00 87.12 93 GLU A CA 1
ATOM 736 C C . GLU A 1 93 ? -39.113 -5.337 59.442 1.00 87.12 93 GLU A C 1
ATOM 738 O O . GLU A 1 93 ? -39.345 -5.579 60.622 1.00 87.12 93 GLU A O 1
ATOM 743 N N . HIS A 1 94 ? -37.878 -5.075 59.025 1.00 82.38 94 HIS A N 1
ATOM 744 C CA . HIS A 1 94 ? -36.710 -5.123 59.890 1.00 82.38 94 HIS A CA 1
ATOM 745 C C . HIS A 1 94 ? -36.852 -4.140 61.053 1.00 82.38 94 HIS A C 1
ATOM 747 O O . HIS A 1 94 ? -36.624 -4.518 62.194 1.00 82.38 94 HIS A O 1
ATOM 753 N N . SER A 1 95 ? -37.313 -2.907 60.817 1.00 80.69 95 SER A N 1
ATOM 754 C CA . SER A 1 95 ? -37.532 -1.913 61.877 1.00 80.69 95 SER A CA 1
ATOM 755 C C . SER A 1 95 ? -38.663 -2.297 62.836 1.00 80.69 95 SER A C 1
ATOM 757 O O . SER A 1 95 ? -38.614 -1.959 64.018 1.00 80.69 95 SER A O 1
ATOM 759 N N . THR A 1 96 ? -39.721 -2.952 62.353 1.00 80.00 96 THR A N 1
ATOM 760 C CA . THR A 1 96 ? -40.850 -3.400 63.181 1.00 80.00 96 THR A CA 1
ATOM 761 C C . THR A 1 96 ? -40.467 -4.638 63.974 1.00 80.00 96 THR A C 1
ATOM 763 O O . THR A 1 96 ? -40.741 -4.680 65.169 1.00 80.00 96 THR A O 1
ATOM 766 N N . MET A 1 97 ? -39.758 -5.584 63.358 1.00 77.75 97 MET A N 1
ATOM 767 C CA . MET A 1 97 ? -39.205 -6.769 64.002 1.00 77.75 97 MET A CA 1
ATOM 768 C C . MET A 1 97 ? -38.137 -6.390 65.030 1.00 77.75 97 MET A C 1
ATOM 770 O O . MET A 1 97 ? -38.206 -6.850 66.162 1.00 77.75 97 MET A O 1
ATOM 774 N N . GLN A 1 98 ? -37.227 -5.469 64.701 1.00 72.56 98 GLN A N 1
ATOM 775 C CA . GLN A 1 98 ? -36.300 -4.849 65.650 1.00 72.56 98 GLN A CA 1
ATOM 776 C C . GLN A 1 98 ? -37.080 -4.204 66.795 1.00 72.56 98 GLN A C 1
ATOM 778 O O . GLN A 1 98 ? -36.815 -4.533 67.939 1.00 72.56 98 GLN A O 1
ATOM 783 N N . ARG A 1 99 ? -38.093 -3.366 66.540 1.00 73.31 99 ARG A N 1
ATOM 784 C CA . ARG A 1 99 ? -38.925 -2.778 67.610 1.00 73.31 99 ARG A CA 1
ATOM 785 C C . ARG A 1 99 ? -39.632 -3.828 68.473 1.00 73.31 99 ARG A C 1
ATOM 787 O O . ARG A 1 99 ? -39.717 -3.634 69.679 1.00 73.31 99 ARG A O 1
ATOM 794 N N . LEU A 1 100 ? -40.108 -4.924 67.888 1.00 67.56 100 LEU A N 1
ATOM 795 C CA . LEU A 1 100 ? -40.734 -6.055 68.585 1.00 67.56 100 LEU A CA 1
ATOM 796 C C . LEU A 1 100 ? -39.734 -6.821 69.456 1.00 67.56 100 LEU A C 1
ATOM 798 O O . LEU A 1 100 ? -40.042 -7.135 70.603 1.00 67.56 100 LEU A O 1
ATOM 802 N N . ILE A 1 101 ? -38.529 -7.062 68.937 1.00 63.28 101 ILE A N 1
ATOM 803 C CA . ILE A 1 101 ? -37.410 -7.645 69.678 1.00 63.28 101 ILE A CA 1
ATOM 804 C C . ILE A 1 101 ? -37.035 -6.687 70.819 1.00 63.28 101 ILE A C 1
ATOM 806 O O . ILE A 1 101 ? -37.121 -7.052 71.980 1.00 63.28 101 ILE A O 1
ATOM 810 N N . HIS A 1 102 ? -36.769 -5.413 70.543 1.00 59.44 102 HIS A N 1
ATOM 811 C CA . HIS A 1 102 ? -36.376 -4.409 71.539 1.00 59.44 102 HIS A CA 1
ATOM 812 C C . HIS A 1 102 ? -37.460 -4.115 72.587 1.00 59.44 102 HIS A C 1
ATOM 814 O O . HIS A 1 102 ? -37.135 -3.751 73.715 1.00 59.44 102 HIS A O 1
ATOM 820 N N . SER A 1 103 ? -38.737 -4.290 72.240 1.00 60.88 103 SER A N 1
ATOM 821 C CA . SER A 1 103 ? -39.873 -4.099 73.144 1.00 60.88 103 SER A CA 1
ATOM 822 C C . SER A 1 103 ? -39.923 -5.131 74.274 1.00 60.88 103 SER A C 1
ATOM 824 O O . SER A 1 103 ? -40.570 -4.837 75.274 1.00 60.88 103 SER A O 1
ATOM 826 N N . ASN A 1 104 ? -39.295 -6.308 74.130 1.00 61.19 104 ASN A N 1
ATOM 827 C CA . ASN A 1 104 ? -39.367 -7.399 75.117 1.00 61.19 104 ASN A CA 1
ATOM 828 C C . ASN A 1 104 ? -38.078 -8.250 75.264 1.00 61.19 104 ASN A C 1
ATOM 830 O O . ASN A 1 104 ? -38.096 -9.218 76.019 1.00 61.19 104 ASN A O 1
ATOM 834 N N . ALA A 1 105 ? -36.971 -7.951 74.571 1.00 61.72 105 ALA A N 1
ATOM 835 C CA . ALA A 1 105 ? -35.807 -8.852 74.498 1.00 61.72 105 ALA A CA 1
ATOM 836 C C . ALA A 1 105 ? -34.863 -8.802 75.701 1.00 61.72 105 ALA A C 1
ATOM 838 O O . ALA A 1 105 ? -34.159 -9.775 75.954 1.00 61.72 105 ALA A O 1
ATOM 839 N N . PHE A 1 106 ? -34.820 -7.695 76.440 1.00 62.72 106 PHE A N 1
ATOM 840 C CA . PHE A 1 106 ? -33.829 -7.529 77.498 1.00 62.72 106 PHE A CA 1
ATOM 841 C C . PHE A 1 106 ? -34.482 -7.670 78.865 1.00 62.72 106 PHE A C 1
ATOM 843 O O . PHE A 1 106 ? -35.219 -6.796 79.319 1.00 62.72 106 PHE A O 1
ATOM 850 N N . THR A 1 107 ? -34.192 -8.788 79.525 1.00 67.62 107 THR A N 1
ATOM 851 C CA . THR A 1 107 ? -34.617 -9.062 80.901 1.00 67.62 107 THR A CA 1
ATOM 852 C C . THR A 1 107 ? -33.793 -8.293 81.935 1.00 67.62 107 THR A C 1
ATOM 854 O O . THR A 1 107 ? -34.267 -8.055 83.046 1.00 67.62 107 THR A O 1
ATOM 857 N N . SER A 1 108 ? -32.586 -7.852 81.562 1.00 77.31 108 SER A N 1
ATOM 858 C CA . SER A 1 108 ? -31.668 -7.059 82.380 1.00 77.31 108 SER A CA 1
ATOM 859 C C . SER A 1 108 ? -30.899 -6.033 81.537 1.00 77.31 108 SER A C 1
ATOM 861 O O . SER A 1 108 ? -30.685 -6.211 80.338 1.00 77.31 108 SER A O 1
ATOM 863 N N . THR A 1 109 ? -30.419 -4.959 82.170 1.00 77.94 109 THR A N 1
ATOM 864 C CA . THR A 1 109 ? -29.476 -4.007 81.556 1.00 77.94 109 THR A CA 1
ATOM 865 C C . THR A 1 109 ? -28.169 -4.671 81.126 1.00 77.94 109 THR A C 1
ATOM 867 O O . THR A 1 109 ? -27.537 -4.195 80.186 1.00 77.94 109 THR A O 1
ATOM 870 N N . GLN A 1 110 ? -27.778 -5.763 81.786 1.00 82.88 110 GLN A N 1
ATOM 871 C CA . GLN A 1 110 ? -26.578 -6.524 81.446 1.00 82.88 110 GLN A CA 1
ATOM 872 C C . GLN A 1 110 ? -26.722 -7.247 80.101 1.00 82.88 110 GLN A C 1
ATOM 874 O O . GLN A 1 110 ? -25.832 -7.114 79.271 1.00 82.88 110 GLN A O 1
ATOM 879 N N . ASP A 1 111 ? -27.873 -7.879 79.845 1.00 78.06 111 ASP A N 1
ATOM 880 C CA . ASP A 1 111 ? -28.174 -8.574 78.579 1.00 78.06 111 ASP A CA 1
ATOM 881 C C . ASP A 1 111 ? -28.178 -7.608 77.381 1.00 78.06 111 ASP A C 1
ATOM 883 O O . ASP A 1 111 ? -27.796 -7.952 76.263 1.00 78.06 111 ASP A O 1
ATOM 887 N N . ARG A 1 112 ? -28.598 -6.358 77.620 1.00 78.50 112 ARG A N 1
ATOM 888 C CA . ARG A 1 112 ? -28.552 -5.295 76.612 1.00 78.50 112 ARG A CA 1
ATOM 889 C C . ARG A 1 112 ? -27.124 -4.867 76.302 1.00 78.50 112 ARG A C 1
ATOM 891 O O . ARG A 1 112 ? -26.800 -4.643 75.143 1.00 78.50 112 ARG A O 1
ATOM 898 N N . ASN A 1 113 ? -26.288 -4.714 77.326 1.00 84.44 113 ASN A N 1
ATOM 899 C CA . ASN A 1 113 ? -24.906 -4.286 77.132 1.00 84.44 113 ASN A CA 1
ATOM 900 C C . ASN A 1 113 ? -24.086 -5.362 76.412 1.00 84.44 113 ASN A C 1
ATOM 902 O O . ASN A 1 113 ? -23.357 -5.016 75.492 1.00 84.44 113 ASN A O 1
ATOM 906 N N . THR A 1 114 ? -24.269 -6.643 76.750 1.00 85.31 114 THR A N 1
ATOM 907 C CA . THR A 1 114 ? -23.609 -7.751 76.037 1.00 85.31 114 THR A CA 1
ATOM 908 C C . THR A 1 114 ? -24.020 -7.803 74.569 1.00 85.31 114 THR A C 1
ATOM 910 O O . THR A 1 114 ? -23.168 -7.952 73.704 1.00 85.31 114 THR A O 1
ATOM 913 N N . TRP A 1 115 ? -25.303 -7.587 74.262 1.00 85.31 115 TRP A N 1
ATOM 914 C CA . TRP A 1 115 ? -25.759 -7.517 72.872 1.00 85.31 115 TRP A CA 1
ATOM 915 C C . TRP A 1 115 ? -25.158 -6.324 72.111 1.00 85.31 115 TRP A C 1
ATOM 917 O O . TRP A 1 115 ? -24.781 -6.458 70.952 1.00 85.31 115 TRP A O 1
ATOM 927 N N . ILE A 1 116 ? -25.041 -5.156 72.756 1.00 84.00 116 ILE A N 1
ATOM 928 C CA . ILE A 1 116 ? -24.395 -3.980 72.151 1.00 84.00 116 ILE A CA 1
ATOM 929 C C . ILE A 1 116 ? -22.915 -4.262 71.866 1.00 84.00 116 ILE A C 1
ATOM 931 O O . ILE A 1 116 ? -22.428 -3.870 70.812 1.00 84.00 116 ILE A O 1
ATOM 935 N N . GLU A 1 117 ? -22.207 -4.922 72.783 1.00 89.56 117 GLU A N 1
ATOM 936 C CA . GLU A 1 117 ? -20.801 -5.299 72.596 1.00 89.56 117 GLU A CA 1
ATOM 937 C C . GLU A 1 117 ? -20.635 -6.271 71.418 1.00 89.56 117 GLU A C 1
ATOM 939 O O . GLU A 1 117 ? -19.812 -6.021 70.539 1.00 89.56 117 GLU A O 1
ATOM 944 N N . GLU A 1 118 ? -21.472 -7.309 71.337 1.00 88.81 118 GLU A N 1
ATOM 945 C CA . GLU A 1 118 ? -21.464 -8.274 70.229 1.00 88.81 118 GLU A CA 1
ATOM 946 C C . GLU A 1 118 ? -21.804 -7.620 68.878 1.00 88.81 118 GLU A C 1
ATOM 948 O O . GLU A 1 118 ? -21.171 -7.912 67.861 1.00 88.81 118 GLU A O 1
ATOM 953 N N . GLU A 1 119 ? -22.780 -6.708 68.842 1.00 87.00 119 GLU A N 1
ATOM 954 C CA . GLU A 1 119 ? -23.152 -6.019 67.602 1.00 87.00 119 GLU A CA 1
ATOM 955 C C . GLU A 1 119 ? -22.079 -5.008 67.175 1.00 87.00 119 GLU A C 1
ATOM 957 O O . GLU A 1 119 ? -21.798 -4.888 65.982 1.00 87.00 119 GLU A O 1
ATOM 962 N N . LEU A 1 120 ? -21.433 -4.318 68.122 1.00 91.44 120 LEU A N 1
ATOM 963 C CA . LEU A 1 120 ? -20.286 -3.455 67.826 1.00 91.44 120 LEU A CA 1
ATOM 964 C C . LEU A 1 120 ? -19.118 -4.262 67.249 1.00 91.44 120 LEU A C 1
ATOM 966 O O . LEU A 1 120 ? -18.564 -3.854 66.231 1.00 91.44 120 LEU A O 1
ATOM 970 N N . GLU A 1 121 ? -18.795 -5.424 67.819 1.00 93.94 121 GLU A N 1
ATOM 971 C CA . GLU A 1 121 ? -17.731 -6.302 67.312 1.00 93.94 121 GLU A CA 1
ATOM 972 C C . GLU A 1 121 ? -18.054 -6.843 65.907 1.00 93.94 121 GLU A C 1
ATOM 974 O O . GLU A 1 121 ? -17.189 -6.887 65.020 1.00 93.94 121 GLU A O 1
ATOM 979 N N . ARG A 1 122 ? -19.324 -7.191 65.655 1.00 93.56 122 ARG A N 1
ATOM 980 C CA . ARG A 1 122 ? -19.791 -7.598 64.324 1.00 93.56 122 ARG A CA 1
ATOM 981 C C . ARG A 1 122 ? -19.648 -6.462 63.315 1.00 93.56 122 ARG A C 1
ATOM 983 O O . ARG A 1 122 ? -19.114 -6.677 62.225 1.00 93.56 122 ARG A O 1
ATOM 990 N N . LEU A 1 123 ? -20.100 -5.259 63.669 1.00 92.62 123 LEU A N 1
ATOM 991 C CA . LEU A 1 123 ? -20.004 -4.082 62.808 1.00 92.62 123 LEU A CA 1
ATOM 992 C C . LEU A 1 123 ? -18.543 -3.707 62.533 1.00 92.62 123 LEU A C 1
ATOM 994 O O . LEU A 1 123 ? -18.195 -3.465 61.377 1.00 92.62 123 LEU A O 1
ATOM 998 N N . GLU A 1 124 ? -17.670 -3.742 63.538 1.00 96.88 124 GLU A N 1
ATOM 999 C CA . GLU A 1 124 ? -16.229 -3.521 63.367 1.00 96.88 124 GLU A CA 1
ATOM 1000 C C . GLU A 1 124 ? -15.602 -4.545 62.417 1.00 96.88 124 GLU A C 1
ATOM 1002 O O . GLU A 1 124 ? -14.878 -4.163 61.496 1.00 96.88 124 GLU A O 1
ATOM 1007 N N . SER A 1 125 ? -15.940 -5.828 62.563 1.00 95.81 125 SER A N 1
ATOM 1008 C CA . SER A 1 125 ? -15.458 -6.886 61.666 1.00 95.81 125 SER A CA 1
ATOM 1009 C C . SER A 1 125 ? -15.920 -6.667 60.220 1.00 95.81 125 SER A C 1
ATOM 1011 O O . SER A 1 125 ? -15.132 -6.803 59.282 1.00 95.81 125 SER A O 1
ATOM 1013 N N . THR A 1 126 ? -17.183 -6.271 60.018 1.00 96.12 126 THR A N 1
ATOM 1014 C CA . THR A 1 126 ? -17.697 -5.957 58.672 1.00 96.12 126 THR A CA 1
ATOM 1015 C C . THR A 1 126 ? -17.044 -4.715 58.070 1.00 96.12 126 THR A C 1
ATOM 1017 O O . THR A 1 126 ? -16.728 -4.709 56.881 1.00 96.12 126 THR A O 1
ATOM 1020 N N . LEU A 1 127 ? -16.784 -3.683 58.879 1.00 96.62 127 LEU A N 1
ATOM 1021 C CA . LEU A 1 127 ? -16.077 -2.481 58.441 1.00 96.62 127 LEU A CA 1
ATOM 1022 C C . LEU A 1 127 ? -14.650 -2.804 58.001 1.00 96.62 127 LEU A C 1
ATOM 1024 O O . LEU A 1 127 ? -14.223 -2.319 56.955 1.00 96.62 127 LEU A O 1
ATOM 1028 N N . GLN A 1 128 ? -13.933 -3.640 58.753 1.00 97.12 128 GLN A N 1
ATOM 1029 C CA . GLN A 1 128 ? -12.577 -4.062 58.397 1.00 97.12 128 GLN A CA 1
ATOM 1030 C C . GLN A 1 128 ? -12.551 -4.856 57.086 1.00 97.12 128 GLN A C 1
ATOM 1032 O O . GLN A 1 128 ? -11.698 -4.609 56.232 1.00 97.12 128 GLN A O 1
ATOM 1037 N N . GLU A 1 129 ? -13.504 -5.768 56.880 1.00 96.62 129 GLU A N 1
ATOM 1038 C CA . GLU A 1 129 ? -13.580 -6.531 55.630 1.00 96.62 129 GLU A CA 1
ATOM 1039 C C . GLU A 1 129 ? -13.903 -5.629 54.430 1.00 96.62 129 GLU A C 1
ATOM 1041 O O . GLU A 1 129 ? -13.253 -5.734 53.389 1.00 96.62 129 GLU A O 1
ATOM 1046 N N . LEU A 1 130 ? -14.840 -4.687 54.579 1.00 96.31 130 LEU A N 1
ATOM 1047 C CA . LEU A 1 130 ? -15.156 -3.716 53.527 1.00 96.31 130 LEU A CA 1
ATOM 1048 C C . LEU A 1 130 ? -13.974 -2.788 53.218 1.00 96.31 130 LEU A C 1
ATOM 1050 O O . LEU A 1 130 ? -13.718 -2.488 52.052 1.00 96.31 130 LEU A O 1
ATOM 1054 N N . GLN A 1 131 ? -13.218 -2.363 54.233 1.00 97.69 131 GLN A N 1
ATOM 1055 C CA . GLN A 1 131 ? -11.991 -1.584 54.038 1.00 97.69 131 GLN A CA 1
ATOM 1056 C C . GLN A 1 131 ? -10.947 -2.372 53.241 1.00 97.69 131 GLN A C 1
ATOM 1058 O O . GLN A 1 131 ? -10.384 -1.846 52.281 1.00 97.69 131 GLN A O 1
ATOM 1063 N N . ARG A 1 132 ? -10.743 -3.651 53.572 1.00 97.62 132 ARG A N 1
ATOM 1064 C CA . ARG A 1 132 ? -9.833 -4.537 52.835 1.00 97.62 132 ARG A CA 1
ATOM 1065 C C . ARG A 1 132 ? -10.262 -4.711 51.377 1.00 97.62 132 ARG A C 1
ATOM 1067 O O . ARG A 1 132 ? -9.431 -4.650 50.473 1.00 97.62 132 ARG A O 1
ATOM 1074 N N . GLN A 1 133 ? -11.558 -4.898 51.133 1.00 97.12 133 GLN A N 1
ATOM 1075 C CA . GLN A 1 133 ? -12.105 -4.992 49.776 1.00 97.12 133 GLN A CA 1
ATOM 1076 C C . GLN A 1 133 ? -11.896 -3.696 48.987 1.00 97.12 133 GLN A C 1
ATOM 1078 O O . GLN A 1 133 ? -11.486 -3.748 47.829 1.00 97.12 133 GLN A O 1
ATOM 1083 N N . TYR A 1 134 ? -12.108 -2.539 49.618 1.00 96.38 134 TYR A N 1
ATOM 1084 C CA . TYR A 1 134 ? -11.852 -1.237 49.005 1.00 96.38 134 TYR A CA 1
ATOM 1085 C C . TYR A 1 134 ? -10.378 -1.059 48.614 1.00 96.38 134 TYR A C 1
ATOM 1087 O O . TYR A 1 134 ? -10.088 -0.601 47.510 1.00 96.38 134 TYR A O 1
ATOM 1095 N N . GLU A 1 135 ? -9.439 -1.439 49.482 1.00 97.81 135 GLU A N 1
ATOM 1096 C CA . GLU A 1 135 ? -8.004 -1.347 49.190 1.00 97.81 135 GLU A CA 1
ATOM 1097 C C . GLU A 1 135 ? -7.583 -2.255 48.029 1.00 97.81 135 GLU A C 1
ATOM 1099 O O . GLU A 1 135 ? -6.845 -1.808 47.148 1.00 97.81 135 GLU A O 1
ATOM 1104 N N . ASN A 1 136 ? -8.100 -3.485 47.982 1.00 97.44 136 ASN A N 1
ATOM 1105 C CA . ASN A 1 136 ? -7.846 -4.410 46.876 1.00 97.44 136 ASN A CA 1
ATOM 1106 C C . ASN A 1 136 ? -8.384 -3.855 45.551 1.00 97.44 136 ASN A C 1
ATOM 1108 O O . ASN A 1 136 ? -7.634 -3.741 44.586 1.00 97.44 136 ASN A O 1
ATOM 1112 N N . LEU A 1 137 ? -9.647 -3.414 45.524 1.00 97.06 137 LEU A N 1
ATOM 1113 C CA . LEU A 1 137 ? -10.248 -2.820 44.326 1.00 97.06 137 LEU A CA 1
ATOM 1114 C C . LEU A 1 137 ? -9.500 -1.562 43.876 1.00 97.06 137 LEU A C 1
ATOM 1116 O O . LEU A 1 137 ? -9.320 -1.333 42.682 1.00 97.06 137 LEU A O 1
ATOM 1120 N N . ARG A 1 138 ? -9.030 -0.746 44.823 1.00 98.31 138 ARG A N 1
ATOM 1121 C CA . ARG A 1 138 ? -8.217 0.433 44.519 1.00 98.31 138 ARG A CA 1
ATOM 1122 C C . ARG A 1 138 ? -6.899 0.052 43.841 1.00 98.31 138 ARG A C 1
ATOM 1124 O O . ARG A 1 138 ? -6.510 0.723 42.884 1.00 98.31 138 ARG A O 1
ATOM 1131 N N . LEU A 1 139 ? -6.220 -0.988 44.325 1.00 98.00 139 LEU A N 1
ATOM 1132 C CA . LEU A 1 139 ? -4.994 -1.505 43.710 1.00 98.00 139 LEU A CA 1
ATOM 1133 C C . LEU A 1 139 ? -5.263 -2.083 42.319 1.00 98.00 139 LEU A C 1
ATOM 1135 O O . LEU A 1 139 ? -4.518 -1.777 41.392 1.00 98.00 139 LEU A O 1
ATOM 1139 N N . ASP A 1 140 ? -6.346 -2.838 42.146 1.00 97.94 140 ASP A N 1
ATOM 1140 C CA . ASP A 1 140 ? -6.726 -3.408 40.851 1.00 97.94 140 ASP A CA 1
ATOM 1141 C C . ASP A 1 140 ? -7.023 -2.313 39.821 1.00 97.94 140 ASP A C 1
ATOM 1143 O O . ASP A 1 140 ? -6.523 -2.362 38.699 1.00 97.94 140 ASP A O 1
ATOM 1147 N N . ILE A 1 141 ? -7.761 -1.267 40.214 1.00 97.50 141 ILE A N 1
ATOM 1148 C CA . ILE A 1 141 ? -7.994 -0.094 39.360 1.00 97.50 141 ILE A CA 1
ATOM 1149 C C . ILE A 1 141 ? -6.661 0.549 38.974 1.00 97.50 141 ILE A C 1
ATOM 1151 O O . ILE A 1 141 ? -6.446 0.859 37.803 1.00 97.50 141 ILE A O 1
ATOM 1155 N N . GLN A 1 142 ? -5.749 0.732 39.932 1.00 97.81 142 GLN A N 1
ATOM 1156 C CA . GLN A 1 142 ? -4.444 1.326 39.659 1.00 97.81 142 GLN A CA 1
ATOM 1157 C C . GLN A 1 142 ? -3.620 0.470 38.683 1.00 97.81 142 GLN A C 1
ATOM 1159 O O . GLN A 1 142 ? -3.066 1.008 37.723 1.00 97.81 142 GLN A O 1
ATOM 1164 N N . ASN A 1 143 ? -3.591 -0.849 38.859 1.00 98.06 143 ASN A N 1
ATOM 1165 C CA . ASN A 1 143 ? -2.894 -1.764 37.955 1.00 98.06 143 ASN A CA 1
ATOM 1166 C C . ASN A 1 143 ? -3.490 -1.714 36.543 1.00 98.06 143 ASN A C 1
ATOM 1168 O O . ASN A 1 143 ? -2.758 -1.481 35.584 1.00 98.06 143 ASN A O 1
ATOM 1172 N N . CYS A 1 144 ? -4.819 -1.791 36.425 1.00 97.50 144 CYS A N 1
ATOM 1173 C CA . CYS A 1 144 ? -5.522 -1.660 35.149 1.00 97.50 144 CYS A CA 1
ATOM 1174 C C . CYS A 1 144 ? -5.216 -0.325 34.451 1.00 97.50 144 CYS A C 1
ATOM 1176 O O . CYS A 1 144 ? -5.060 -0.287 33.230 1.00 97.50 144 CYS A O 1
ATOM 1178 N N . THR A 1 145 ? -5.105 0.784 35.196 1.00 97.81 145 THR A N 1
ATOM 1179 C CA . THR A 1 145 ? -4.735 2.077 34.594 1.00 97.81 145 THR A CA 1
ATOM 1180 C C . THR A 1 145 ? -3.313 2.079 34.046 1.00 97.81 145 THR A C 1
ATOM 1182 O O . THR A 1 145 ? -3.101 2.567 32.939 1.00 97.81 145 THR A O 1
ATOM 1185 N N . VAL A 1 146 ? -2.358 1.484 34.766 1.00 98.12 146 VAL A N 1
ATOM 1186 C CA . VAL A 1 146 ? -0.963 1.382 34.318 1.00 98.12 146 VAL A CA 1
ATOM 1187 C C . VAL A 1 146 ? -0.846 0.474 33.095 1.00 98.12 146 VAL A C 1
ATOM 1189 O O . VAL A 1 146 ? -0.184 0.836 32.126 1.00 98.12 146 VAL A O 1
ATOM 1192 N N . GLU A 1 147 ? -1.516 -0.679 33.100 1.00 97.75 147 GLU A N 1
ATOM 1193 C CA . GLU A 1 147 ? -1.538 -1.602 31.960 1.00 97.75 147 GLU A CA 1
ATOM 1194 C C . GLU A 1 147 ? -2.139 -0.949 30.714 1.00 97.75 147 GLU A C 1
ATOM 1196 O O . GLU A 1 147 ? -1.567 -1.035 29.625 1.00 97.75 147 GLU A O 1
ATOM 1201 N N . ARG A 1 148 ? -3.254 -0.229 30.880 1.00 97.50 148 ARG A N 1
ATOM 1202 C CA . ARG A 1 148 ? -3.869 0.545 29.802 1.00 97.50 148 ARG A CA 1
ATOM 1203 C C . ARG A 1 148 ? -2.903 1.591 29.248 1.00 97.50 148 ARG A C 1
ATOM 1205 O O . ARG A 1 148 ? -2.766 1.696 28.033 1.00 97.50 148 ARG A O 1
ATOM 1212 N N . ASP A 1 149 ? -2.248 2.363 30.110 1.00 97.88 149 ASP A N 1
ATOM 1213 C CA . ASP A 1 149 ? -1.350 3.437 29.679 1.00 97.88 149 ASP A CA 1
ATOM 1214 C C . ASP A 1 149 ? -0.092 2.880 28.982 1.00 97.88 149 ASP A C 1
ATOM 1216 O O . ASP A 1 149 ? 0.351 3.441 27.976 1.00 97.88 149 ASP A O 1
ATOM 1220 N N . ASN A 1 150 ? 0.427 1.732 29.433 1.00 97.94 150 ASN A N 1
ATOM 1221 C CA . ASN A 1 150 ? 1.511 1.014 28.756 1.00 97.94 150 ASN A CA 1
ATOM 1222 C C . ASN A 1 150 ? 1.088 0.537 27.360 1.00 97.94 150 ASN A C 1
ATOM 1224 O O . ASN A 1 150 ? 1.784 0.815 26.388 1.00 97.94 150 ASN A O 1
ATOM 1228 N N . CYS A 1 151 ? -0.081 -0.099 27.245 1.00 98.00 151 CYS A N 1
ATOM 1229 C CA . CYS A 1 151 ? -0.629 -0.556 25.966 1.00 98.00 151 CYS A CA 1
ATOM 1230 C C . CYS A 1 151 ? -0.849 0.611 24.986 1.00 98.00 151 CYS A C 1
ATOM 1232 O O . CYS A 1 151 ? -0.479 0.542 23.813 1.00 98.00 151 CYS A O 1
ATOM 1234 N N . ILE A 1 152 ? -1.382 1.736 25.478 1.00 97.88 152 ILE A N 1
ATOM 1235 C CA . ILE A 1 152 ? -1.528 2.960 24.680 1.00 97.88 152 ILE A CA 1
ATOM 1236 C C . ILE A 1 152 ? -0.159 3.453 24.194 1.00 97.88 152 ILE A C 1
ATOM 1238 O O . ILE A 1 152 ? -0.023 3.792 23.019 1.00 97.88 152 ILE A O 1
ATOM 1242 N N . SER A 1 153 ? 0.847 3.489 25.069 1.00 98.00 153 SER A N 1
ATOM 1243 C CA . SER A 1 153 ? 2.205 3.930 24.728 1.00 98.00 153 SER A CA 1
ATOM 1244 C C . SER A 1 153 ? 2.860 3.032 23.669 1.00 98.00 153 SER A C 1
ATOM 1246 O O . SER A 1 153 ? 3.425 3.533 22.695 1.00 98.00 153 SER A O 1
ATOM 1248 N N . GLU A 1 154 ? 2.731 1.710 23.807 1.00 98.00 154 GLU A N 1
ATOM 1249 C CA . GLU A 1 154 ? 3.247 0.730 22.844 1.00 98.00 154 GLU A CA 1
ATOM 1250 C C . GLU A 1 154 ? 2.622 0.925 21.460 1.00 98.00 154 GLU A C 1
ATOM 1252 O O . GLU A 1 154 ? 3.340 1.114 20.474 1.00 98.00 154 GLU A O 1
ATOM 1257 N N . HIS A 1 155 ? 1.293 1.002 21.380 1.00 97.06 155 HIS A N 1
ATOM 1258 C CA . HIS A 1 155 ? 0.611 1.235 20.108 1.00 97.06 155 HIS A CA 1
ATOM 1259 C C . HIS A 1 155 ? 0.911 2.614 19.509 1.00 97.06 155 HIS A C 1
ATOM 1261 O O . HIS A 1 155 ? 1.004 2.753 18.287 1.00 97.06 155 HIS A O 1
ATOM 1267 N N . GLN A 1 156 ? 1.101 3.648 20.332 1.00 97.81 156 GLN A N 1
ATOM 1268 C CA . GLN A 1 156 ? 1.538 4.960 19.848 1.00 97.81 156 GLN A CA 1
ATOM 1269 C C . GLN A 1 156 ? 2.941 4.900 19.231 1.00 97.81 156 GLN A C 1
ATOM 1271 O O . GLN A 1 156 ? 3.171 5.513 18.184 1.00 97.81 156 GLN A O 1
ATOM 1276 N N . ALA A 1 157 ? 3.861 4.140 19.829 1.00 97.06 157 ALA A N 1
ATOM 1277 C CA . ALA A 1 157 ? 5.196 3.928 19.280 1.00 97.06 157 ALA A CA 1
ATOM 1278 C C . ALA A 1 157 ? 5.148 3.144 17.958 1.00 97.06 157 ALA A C 1
ATOM 1280 O O . ALA A 1 157 ? 5.769 3.558 16.976 1.00 97.06 157 ALA A O 1
ATOM 1281 N N . GLU A 1 158 ? 4.364 2.066 17.887 1.00 97.81 158 GLU A N 1
ATOM 1282 C CA . GLU A 1 158 ? 4.158 1.298 16.651 1.00 97.81 158 GLU A CA 1
ATOM 1283 C C . GLU A 1 158 ? 3.602 2.179 15.529 1.00 97.81 158 GLU A C 1
ATOM 1285 O O . GLU A 1 158 ? 4.157 2.212 14.425 1.00 97.81 158 GLU A O 1
ATOM 1290 N N . LEU A 1 159 ? 2.559 2.963 15.815 1.00 97.38 159 LEU A N 1
ATOM 1291 C CA . LEU A 1 159 ? 1.996 3.903 14.851 1.00 97.38 159 LEU A CA 1
ATOM 1292 C C . LEU A 1 159 ? 3.049 4.901 14.366 1.00 97.38 159 LEU A C 1
ATOM 1294 O O . LEU A 1 159 ? 3.153 5.110 13.159 1.00 97.38 159 LEU A O 1
ATOM 1298 N N . ALA A 1 160 ? 3.869 5.470 15.252 1.00 97.38 160 ALA A N 1
ATOM 1299 C CA . ALA A 1 160 ? 4.935 6.387 14.848 1.00 97.38 160 ALA A CA 1
ATOM 1300 C C . ALA A 1 160 ? 5.905 5.735 13.844 1.00 97.38 160 ALA A C 1
ATOM 1302 O O . ALA A 1 160 ? 6.186 6.317 12.794 1.00 97.38 160 ALA A O 1
ATOM 1303 N N . THR A 1 161 ? 6.335 4.492 14.097 1.00 97.62 161 THR A N 1
ATOM 1304 C CA . THR A 1 161 ? 7.226 3.770 13.169 1.00 97.62 161 THR A CA 1
ATOM 1305 C C . THR A 1 161 ? 6.578 3.508 11.808 1.00 97.62 161 THR A C 1
ATOM 1307 O O . THR A 1 161 ? 7.216 3.692 10.768 1.00 97.62 161 THR A O 1
ATOM 1310 N N . LEU A 1 162 ? 5.294 3.137 11.786 1.00 97.50 162 LEU A N 1
ATOM 1311 C CA . LEU A 1 162 ? 4.548 2.909 10.548 1.00 97.50 162 LEU A CA 1
ATOM 1312 C C . LEU A 1 162 ? 4.353 4.204 9.755 1.00 97.50 162 LEU A C 1
ATOM 1314 O O . LEU A 1 162 ? 4.456 4.199 8.525 1.00 97.50 162 LEU A O 1
ATOM 1318 N N . TRP A 1 163 ? 4.100 5.317 10.442 1.00 97.56 163 TRP A N 1
ATOM 1319 C CA . TRP A 1 163 ? 3.991 6.637 9.827 1.00 97.56 163 TRP A CA 1
ATOM 1320 C C . TRP A 1 163 ? 5.306 7.068 9.174 1.00 97.56 163 TRP A C 1
ATOM 1322 O O . TRP A 1 163 ? 5.296 7.502 8.017 1.00 97.56 163 TRP A O 1
ATOM 1332 N N . ASP A 1 164 ? 6.433 6.891 9.863 1.00 97.62 164 ASP A N 1
ATOM 1333 C CA . ASP A 1 164 ? 7.758 7.200 9.321 1.00 97.62 164 ASP A CA 1
ATOM 1334 C C . ASP A 1 164 ? 8.111 6.308 8.125 1.00 97.62 164 ASP A C 1
ATOM 1336 O O . ASP A 1 164 ? 8.579 6.802 7.092 1.00 97.62 164 ASP A O 1
ATOM 1340 N N . PHE A 1 165 ? 7.802 5.010 8.200 1.00 97.81 165 PHE A N 1
ATOM 1341 C CA . PHE A 1 165 ? 7.982 4.089 7.080 1.00 97.81 165 PHE A CA 1
ATOM 1342 C C . PHE A 1 165 ? 7.135 4.492 5.864 1.00 97.81 165 PHE A C 1
ATOM 1344 O O . PHE A 1 165 ? 7.650 4.596 4.747 1.00 97.81 165 PHE A O 1
ATOM 1351 N N . ASN A 1 166 ? 5.847 4.791 6.068 1.00 97.06 166 ASN A N 1
ATOM 1352 C CA . ASN A 1 166 ? 4.958 5.233 4.991 1.00 97.06 166 ASN A CA 1
ATOM 1353 C C . ASN A 1 166 ? 5.465 6.534 4.356 1.00 97.06 166 ASN A C 1
ATOM 1355 O O . ASN A 1 166 ? 5.455 6.685 3.131 1.00 97.06 166 ASN A O 1
ATOM 1359 N N . ARG A 1 167 ? 5.962 7.461 5.181 1.00 97.94 167 ARG A N 1
ATOM 1360 C CA . ARG A 1 167 ? 6.576 8.705 4.718 1.00 97.94 167 ARG A CA 1
ATOM 1361 C C . ARG A 1 167 ? 7.809 8.434 3.856 1.00 97.94 167 ARG A C 1
ATOM 1363 O O . ARG A 1 167 ? 7.891 9.008 2.770 1.00 97.94 167 ARG A O 1
ATOM 1370 N N . SER A 1 168 ? 8.718 7.552 4.280 1.00 97.81 168 SER A N 1
ATOM 1371 C CA . SER A 1 168 ? 9.892 7.165 3.481 1.00 97.81 168 SER A CA 1
ATOM 1372 C C . SER A 1 168 ? 9.476 6.578 2.133 1.00 97.81 168 SER A C 1
ATOM 1374 O O . SER A 1 168 ? 9.895 7.078 1.089 1.00 97.81 168 SER A O 1
ATOM 1376 N N . MET A 1 169 ? 8.553 5.613 2.141 1.00 97.25 169 MET A N 1
ATOM 1377 C CA . MET A 1 169 ? 8.030 4.979 0.926 1.00 97.25 169 MET A CA 1
ATOM 1378 C C . MET A 1 169 ? 7.451 5.998 -0.059 1.00 97.25 169 MET A C 1
ATOM 1380 O O . MET A 1 169 ? 7.742 5.947 -1.254 1.00 97.25 169 MET A O 1
ATOM 1384 N N . ARG A 1 170 ? 6.678 6.979 0.426 1.00 97.75 170 ARG A N 1
ATOM 1385 C CA . ARG A 1 170 ? 6.169 8.069 -0.422 1.00 97.75 170 ARG A CA 1
ATOM 1386 C C . ARG A 1 170 ? 7.299 8.889 -1.036 1.00 97.75 170 ARG A C 1
ATOM 1388 O O . ARG A 1 170 ? 7.217 9.241 -2.211 1.00 97.75 170 ARG A O 1
ATOM 1395 N N . THR A 1 171 ? 8.350 9.199 -0.275 1.00 97.56 171 THR A N 1
ATOM 1396 C CA . THR A 1 171 ? 9.493 9.944 -0.824 1.00 97.56 171 THR A CA 1
ATOM 1397 C C . THR A 1 171 ? 10.239 9.153 -1.892 1.00 97.56 171 THR A C 1
ATOM 1399 O O . THR A 1 171 ? 10.620 9.732 -2.910 1.00 97.56 171 THR A O 1
ATOM 1402 N N . ASP A 1 172 ? 10.396 7.844 -1.712 1.00 97.94 172 ASP A N 1
ATOM 1403 C CA . ASP A 1 172 ? 11.088 6.990 -2.676 1.00 97.94 172 ASP A CA 1
ATOM 1404 C C . ASP A 1 172 ? 10.262 6.785 -3.947 1.00 97.94 172 ASP A C 1
ATOM 1406 O O . ASP A 1 172 ? 10.805 6.879 -5.047 1.00 97.94 172 ASP A O 1
ATOM 1410 N N . LEU A 1 173 ? 8.936 6.656 -3.829 1.00 97.44 173 LEU A N 1
ATOM 1411 C CA . LEU A 1 173 ? 8.033 6.655 -4.984 1.00 97.44 173 LEU A CA 1
ATOM 1412 C C . LEU A 1 173 ? 8.168 7.934 -5.821 1.00 97.44 173 LEU A C 1
ATOM 1414 O O . LEU A 1 173 ? 8.246 7.863 -7.046 1.00 97.44 173 LEU A O 1
ATOM 1418 N N . VAL A 1 174 ? 8.259 9.103 -5.180 1.00 97.75 174 VAL A N 1
ATOM 1419 C CA . VAL A 1 174 ? 8.459 10.377 -5.892 1.00 97.75 174 VAL A CA 1
ATOM 1420 C C . VAL A 1 174 ? 9.823 10.424 -6.592 1.00 97.75 174 VAL A C 1
ATOM 1422 O O . VAL A 1 174 ? 9.916 10.944 -7.707 1.00 97.75 174 VAL A O 1
ATOM 1425 N N . LYS A 1 175 ? 10.887 9.889 -5.978 1.00 97.75 175 LYS A N 1
ATOM 1426 C CA . LYS A 1 175 ? 12.213 9.798 -6.620 1.00 97.75 175 LYS A CA 1
ATOM 1427 C C . LYS A 1 175 ? 12.168 8.885 -7.845 1.00 97.75 175 LYS A C 1
ATOM 1429 O O . LYS A 1 175 ? 12.552 9.322 -8.927 1.00 97.75 175 LYS A O 1
ATOM 1434 N N . LEU A 1 176 ? 11.614 7.681 -7.700 1.00 96.88 176 LEU A N 1
ATOM 1435 C CA . LEU A 1 176 ? 11.459 6.721 -8.796 1.00 96.88 176 LEU A CA 1
ATOM 1436 C C . LEU A 1 176 ? 10.627 7.299 -9.942 1.00 96.88 176 LEU A C 1
ATOM 1438 O O . LEU A 1 176 ? 10.969 7.128 -11.110 1.00 96.88 176 LEU A O 1
ATOM 1442 N N . GLN A 1 177 ? 9.569 8.048 -9.628 1.00 97.62 177 GLN A N 1
ATOM 1443 C CA . GLN A 1 177 ? 8.762 8.717 -10.642 1.00 97.62 177 GLN A CA 1
ATOM 1444 C C . GLN A 1 177 ? 9.586 9.747 -11.435 1.00 97.62 177 GLN A C 1
ATOM 1446 O O . GLN A 1 177 ? 9.515 9.786 -12.666 1.00 97.62 177 GLN A O 1
ATOM 1451 N N . LYS A 1 178 ? 10.407 10.559 -10.754 1.00 97.69 178 LYS A N 1
ATOM 1452 C CA . LYS A 1 178 ? 11.317 11.517 -11.410 1.00 97.69 178 LYS A CA 1
ATOM 1453 C C . LYS A 1 178 ? 12.355 10.812 -12.282 1.00 97.69 178 LYS A C 1
ATOM 1455 O O . LYS A 1 178 ? 12.599 11.246 -13.407 1.00 97.69 178 LYS A O 1
ATOM 1460 N N . GLU A 1 179 ? 12.942 9.727 -11.788 1.00 97.19 179 GLU A N 1
ATOM 1461 C CA . GLU A 1 179 ? 13.905 8.917 -12.540 1.00 97.19 179 GLU A CA 1
ATOM 1462 C C . GLU A 1 179 ? 13.272 8.283 -13.782 1.00 97.19 179 GLU A C 1
ATOM 1464 O O . GLU A 1 179 ? 13.876 8.310 -14.857 1.00 97.19 179 GLU A O 1
ATOM 1469 N N . GLY A 1 180 ? 12.034 7.796 -13.662 1.00 96.56 180 GLY A N 1
ATOM 1470 C CA . GLY A 1 180 ? 11.243 7.264 -14.769 1.00 96.56 180 GLY A CA 1
ATOM 1471 C C . GLY A 1 180 ? 10.995 8.302 -15.864 1.00 96.56 180 GLY A C 1
ATOM 1472 O O . GLY A 1 180 ? 11.256 8.030 -17.038 1.00 96.56 180 GLY A O 1
ATOM 1473 N N . TYR A 1 181 ? 10.580 9.521 -15.502 1.00 96.31 181 TYR A N 1
ATOM 1474 C CA . TYR A 1 181 ? 10.425 10.610 -16.475 1.00 96.31 181 TYR A CA 1
ATOM 1475 C C . TYR A 1 181 ? 11.754 10.988 -17.141 1.00 96.31 181 TYR A C 1
ATOM 1477 O O . TYR A 1 181 ? 11.815 11.122 -18.363 1.00 96.31 181 TYR A O 1
ATOM 1485 N N . ALA A 1 182 ? 12.842 11.075 -16.371 1.00 95.81 182 ALA A N 1
ATOM 1486 C CA . ALA A 1 182 ? 14.162 11.364 -16.924 1.00 95.81 182 ALA A CA 1
ATOM 1487 C C . ALA A 1 182 ? 14.643 10.263 -17.890 1.00 95.81 182 ALA A C 1
ATOM 1489 O O . ALA A 1 182 ? 15.251 10.558 -18.921 1.00 95.81 182 ALA A O 1
ATOM 1490 N N . ALA A 1 183 ? 14.371 8.991 -17.586 1.00 94.19 183 ALA A N 1
ATOM 1491 C CA . ALA A 1 183 ? 14.678 7.871 -18.473 1.00 94.19 183 ALA A CA 1
ATOM 1492 C C . ALA A 1 183 ? 13.860 7.924 -19.769 1.00 94.19 183 ALA A C 1
ATOM 1494 O O . ALA A 1 183 ? 14.412 7.717 -20.853 1.00 94.19 183 ALA A O 1
ATOM 1495 N N . LEU A 1 184 ? 12.573 8.263 -19.672 1.00 95.69 184 LEU A N 1
ATOM 1496 C CA . LEU A 1 184 ? 11.705 8.446 -20.831 1.00 95.69 184 LEU A CA 1
ATOM 1497 C C . LEU A 1 184 ? 12.228 9.554 -21.754 1.00 95.69 184 LEU A C 1
ATOM 1499 O O . LEU A 1 184 ? 12.279 9.367 -22.971 1.00 95.69 184 LEU A O 1
ATOM 1503 N N . ASP A 1 185 ? 12.661 10.683 -21.195 1.00 95.62 185 ASP A N 1
ATOM 1504 C CA . ASP A 1 185 ? 13.203 11.791 -21.983 1.00 95.62 185 ASP A CA 1
ATOM 1505 C C . ASP A 1 185 ? 14.533 11.434 -22.656 1.00 95.62 185 ASP A C 1
ATOM 1507 O O . ASP A 1 185 ? 14.723 11.743 -23.838 1.00 95.62 185 ASP A O 1
ATOM 1511 N N . ARG A 1 186 ? 15.414 10.687 -21.974 1.00 94.00 186 ARG A N 1
ATOM 1512 C CA . ARG A 1 186 ? 16.625 10.119 -22.597 1.00 94.00 186 ARG A CA 1
ATOM 1513 C C . ARG A 1 186 ? 16.281 9.188 -23.759 1.00 94.00 186 ARG A C 1
ATOM 1515 O O . ARG A 1 186 ? 16.900 9.283 -24.816 1.00 94.00 186 ARG A O 1
ATOM 1522 N N . CYS A 1 187 ? 15.276 8.329 -23.598 1.00 92.62 187 CYS A N 1
ATOM 1523 C CA . CYS A 1 187 ? 14.845 7.404 -24.646 1.00 92.62 187 CYS A CA 1
ATOM 1524 C C . CYS A 1 187 ? 14.267 8.150 -25.862 1.00 92.62 187 CYS A C 1
ATOM 1526 O O . CYS A 1 187 ? 14.624 7.853 -27.003 1.00 92.62 187 CYS A O 1
ATOM 1528 N N . LYS A 1 188 ? 13.443 9.183 -25.634 1.00 95.25 188 LYS A N 1
ATOM 1529 C CA . LYS A 1 188 ? 12.950 10.069 -26.703 1.00 95.25 188 LYS A CA 1
ATOM 1530 C C . LYS A 1 188 ? 14.098 10.752 -27.444 1.00 95.25 188 LYS A C 1
ATOM 1532 O O . LYS A 1 188 ? 14.061 10.840 -28.668 1.00 95.25 188 LYS A O 1
ATOM 1537 N N . HIS A 1 189 ? 15.106 11.240 -26.721 1.00 93.62 189 HIS A N 1
ATOM 1538 C CA . HIS A 1 189 ? 16.274 11.868 -27.332 1.00 93.62 189 HIS A CA 1
ATOM 1539 C C . HIS A 1 189 ? 17.075 10.877 -28.187 1.00 93.62 189 HIS A C 1
ATOM 1541 O O . HIS A 1 189 ? 17.381 11.182 -29.337 1.00 93.62 189 HIS A O 1
ATOM 1547 N N . ALA A 1 190 ? 17.336 9.673 -27.669 1.00 90.69 190 ALA A N 1
ATOM 1548 C CA . ALA A 1 190 ? 18.031 8.618 -28.402 1.00 90.69 190 ALA A CA 1
ATOM 1549 C C . ALA A 1 190 ? 17.300 8.229 -29.698 1.00 90.69 190 ALA A C 1
ATOM 1551 O O . ALA A 1 190 ? 17.933 8.149 -30.747 1.00 90.69 190 ALA A O 1
ATOM 1552 N N . LYS A 1 191 ? 15.966 8.089 -29.661 1.00 91.56 191 LYS A N 1
ATOM 1553 C CA . LYS A 1 191 ? 15.163 7.814 -30.866 1.00 91.56 191 LYS A CA 1
ATOM 1554 C C . LYS A 1 191 ? 15.289 8.906 -31.929 1.00 91.56 191 LYS A C 1
ATOM 1556 O O . LYS A 1 191 ? 15.423 8.595 -33.106 1.00 91.56 191 LYS A O 1
ATOM 1561 N N . ARG A 1 192 ? 15.295 10.186 -31.535 1.00 94.69 192 ARG A N 1
ATOM 1562 C CA . ARG A 1 192 ? 15.500 11.297 -32.487 1.00 94.69 192 ARG A CA 1
ATOM 1563 C C . ARG A 1 192 ? 16.873 11.221 -33.154 1.00 94.69 192 ARG A C 1
ATOM 1565 O O . ARG A 1 192 ? 16.971 11.399 -34.363 1.00 94.69 192 ARG A O 1
ATOM 1572 N N . LEU A 1 193 ? 17.918 10.925 -32.379 1.00 92.25 193 LEU A N 1
ATOM 1573 C CA . LEU A 1 193 ? 19.268 10.742 -32.918 1.00 92.25 193 LEU A CA 1
ATOM 1574 C C . LEU A 1 193 ? 19.332 9.561 -33.894 1.00 92.25 193 LEU A C 1
ATOM 1576 O O . LEU A 1 193 ? 19.945 9.676 -34.951 1.00 92.25 193 LEU A O 1
ATOM 1580 N N . GLU A 1 194 ? 18.678 8.447 -33.569 1.00 89.56 194 GLU A N 1
ATOM 1581 C CA . GLU A 1 194 ? 18.592 7.280 -34.449 1.00 89.56 194 GLU A CA 1
ATOM 1582 C C . GLU A 1 194 ? 17.8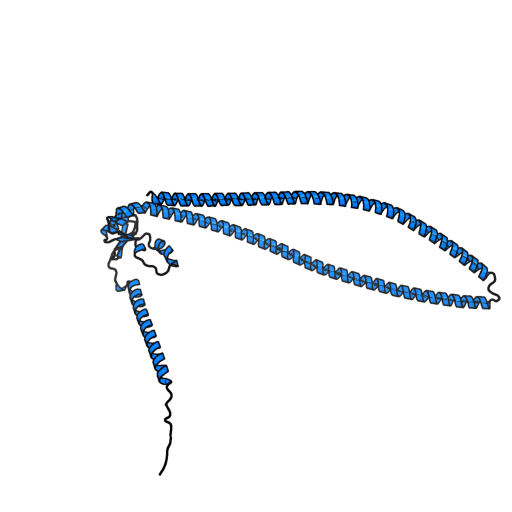98 7.620 -35.777 1.00 89.56 194 GLU A C 1
ATOM 1584 O O . GLU A 1 194 ? 18.423 7.308 -36.847 1.00 89.56 194 GLU A O 1
ATOM 1589 N N . GLU A 1 195 ? 16.770 8.333 -35.730 1.00 93.38 195 GLU A N 1
ATOM 1590 C CA . GLU A 1 195 ? 16.073 8.814 -36.927 1.00 93.38 195 GLU A CA 1
ATOM 1591 C C . GLU A 1 195 ? 16.958 9.721 -37.790 1.00 93.38 195 GLU A C 1
ATOM 1593 O O . GLU A 1 195 ? 16.955 9.609 -39.019 1.00 93.38 195 GLU A O 1
ATOM 1598 N N . ASP A 1 196 ? 17.730 10.616 -37.177 1.00 92.06 196 ASP A N 1
ATOM 1599 C CA . ASP A 1 196 ? 18.627 11.514 -37.903 1.00 92.06 196 ASP A CA 1
ATOM 1600 C C . ASP A 1 196 ? 19.812 10.764 -38.530 1.00 92.06 196 ASP A C 1
ATOM 1602 O O . ASP A 1 196 ? 20.152 11.007 -39.695 1.00 92.06 196 ASP A O 1
ATOM 1606 N N . CYS A 1 197 ? 20.377 9.782 -37.823 1.00 90.00 197 CYS A N 1
ATOM 1607 C CA . CYS A 1 197 ? 21.376 8.862 -38.365 1.00 90.00 197 CYS A CA 1
ATOM 1608 C C . CYS A 1 197 ? 20.823 8.066 -39.555 1.00 90.00 197 CYS A C 1
ATOM 1610 O O . CYS A 1 197 ? 21.472 7.995 -40.601 1.00 90.00 197 CYS A O 1
ATOM 1612 N N . LEU A 1 198 ? 19.605 7.528 -39.446 1.00 90.06 198 LEU A N 1
ATOM 1613 C CA . LEU A 1 198 ? 18.934 6.807 -40.532 1.00 90.06 198 LEU A CA 1
ATOM 1614 C C . LEU A 1 198 ? 18.696 7.704 -41.750 1.00 90.06 198 LEU A C 1
ATOM 1616 O O . LEU A 1 198 ? 18.950 7.289 -42.883 1.00 90.06 198 LEU A O 1
ATOM 1620 N N . LYS A 1 199 ? 18.259 8.954 -41.547 1.00 90.31 199 LYS A N 1
ATOM 1621 C CA . LYS A 1 199 ? 18.128 9.937 -42.637 1.00 90.31 199 LYS A CA 1
ATOM 1622 C C . LYS A 1 199 ? 19.472 10.178 -43.321 1.00 90.31 199 LYS A C 1
ATOM 1624 O O . LYS A 1 199 ? 19.519 10.202 -44.550 1.00 90.31 199 LYS A O 1
ATOM 1629 N N . SER A 1 200 ? 20.548 10.344 -42.551 1.00 90.06 200 SER A N 1
ATOM 1630 C CA . SER A 1 200 ? 21.902 10.537 -43.084 1.00 90.06 200 SER A CA 1
ATOM 1631 C C . SER A 1 20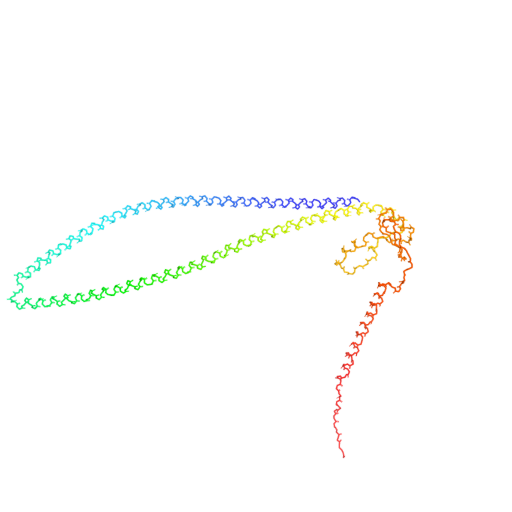0 ? 22.372 9.328 -43.902 1.00 90.06 200 SER A C 1
ATOM 1633 O O . SER A 1 200 ? 22.797 9.475 -45.049 1.00 90.06 200 SER A O 1
ATOM 1635 N N . LEU A 1 201 ? 22.187 8.117 -43.372 1.00 85.81 201 LEU A N 1
ATOM 1636 C CA . LEU A 1 201 ? 22.547 6.867 -44.042 1.00 85.81 201 LEU A CA 1
ATOM 1637 C C . LEU A 1 201 ? 21.761 6.679 -45.345 1.00 85.81 201 LEU A C 1
ATOM 1639 O O . LEU A 1 201 ? 22.335 6.328 -46.375 1.00 85.81 201 LEU A O 1
ATOM 1643 N N . ASN A 1 202 ? 20.462 6.984 -45.338 1.00 85.69 202 ASN A N 1
ATOM 1644 C CA . ASN A 1 202 ? 19.631 6.937 -46.540 1.00 85.69 202 ASN A CA 1
ATOM 1645 C C . ASN A 1 202 ? 20.081 7.952 -47.602 1.00 85.69 202 ASN A C 1
ATOM 1647 O O . ASN A 1 202 ? 20.061 7.629 -48.790 1.00 85.69 202 ASN A O 1
ATOM 1651 N N . ARG A 1 203 ? 20.526 9.156 -47.210 1.00 88.44 203 ARG A N 1
ATOM 1652 C CA . ARG A 1 203 ? 21.111 10.131 -48.150 1.00 88.44 203 ARG A CA 1
ATOM 1653 C C . ARG A 1 203 ? 22.379 9.576 -48.799 1.00 88.44 203 ARG A C 1
ATOM 1655 O O . ARG A 1 203 ? 22.435 9.530 -50.024 1.00 88.44 203 ARG A O 1
ATOM 1662 N N . ALA A 1 204 ? 23.322 9.078 -47.999 1.00 80.00 204 ALA A N 1
ATOM 1663 C CA . ALA A 1 204 ? 24.562 8.481 -48.500 1.00 80.00 204 ALA A CA 1
ATOM 1664 C C . ALA A 1 204 ? 24.287 7.282 -49.425 1.00 80.00 204 ALA A C 1
ATOM 1666 O O . ALA A 1 204 ? 24.847 7.174 -50.513 1.00 80.00 204 ALA A O 1
ATOM 1667 N N . ARG A 1 205 ? 23.347 6.405 -49.049 1.00 83.38 205 ARG A N 1
ATOM 1668 C CA . ARG A 1 205 ? 22.934 5.268 -49.883 1.00 83.38 205 ARG A CA 1
ATOM 1669 C C . ARG A 1 205 ? 22.363 5.719 -51.228 1.00 83.38 205 ARG A C 1
ATOM 1671 O O . ARG A 1 205 ? 22.700 5.138 -52.256 1.00 83.38 205 ARG A O 1
ATOM 1678 N N . ASN A 1 206 ? 21.521 6.749 -51.232 1.00 81.31 206 ASN A N 1
ATOM 1679 C CA . ASN A 1 206 ? 20.956 7.299 -52.462 1.00 81.31 206 ASN A CA 1
ATOM 1680 C C . ASN A 1 206 ? 22.027 7.947 -53.350 1.00 81.31 206 ASN A C 1
ATOM 1682 O O . ASN A 1 206 ? 21.935 7.850 -54.571 1.00 81.31 206 ASN A O 1
ATOM 1686 N N . GLU A 1 207 ? 23.050 8.573 -52.768 1.00 82.25 207 GLU A N 1
ATOM 1687 C CA . GLU A 1 207 ? 24.206 9.077 -53.517 1.00 82.25 207 GLU A CA 1
ATOM 1688 C C . GLU A 1 207 ? 25.005 7.938 -54.156 1.00 82.25 207 GLU A C 1
ATOM 1690 O O . GLU A 1 207 ? 25.282 7.997 -55.352 1.00 82.25 207 GLU A O 1
ATOM 1695 N N . ILE A 1 208 ? 25.272 6.853 -53.422 1.00 74.50 208 ILE A N 1
ATOM 1696 C CA . ILE A 1 208 ? 25.934 5.658 -53.971 1.00 74.50 208 ILE A CA 1
ATOM 1697 C C . ILE A 1 208 ? 25.136 5.081 -55.150 1.00 74.50 208 ILE A C 1
ATOM 1699 O O . ILE A 1 208 ? 25.707 4.802 -56.204 1.00 74.50 208 ILE A O 1
ATOM 1703 N N . ILE A 1 209 ? 23.813 4.941 -55.006 1.00 73.94 209 ILE A N 1
ATOM 1704 C CA . ILE A 1 209 ? 22.934 4.444 -56.079 1.00 73.94 209 ILE A CA 1
ATOM 1705 C C . ILE A 1 209 ? 22.969 5.374 -57.300 1.00 73.94 209 ILE A C 1
ATOM 1707 O O . ILE A 1 209 ? 22.925 4.896 -58.430 1.00 73.94 209 ILE A O 1
ATOM 1711 N N . ARG A 1 210 ? 23.073 6.695 -57.107 1.00 74.25 210 ARG A N 1
ATOM 1712 C CA . ARG A 1 210 ? 23.209 7.657 -58.216 1.00 74.25 210 ARG A CA 1
ATOM 1713 C C . ARG A 1 210 ? 24.552 7.543 -58.935 1.00 74.25 210 ARG A C 1
ATOM 1715 O O . ARG A 1 210 ? 24.599 7.755 -60.140 1.00 74.25 210 ARG A O 1
ATOM 1722 N N . VAL A 1 211 ? 25.628 7.226 -58.218 1.00 69.94 211 VAL A N 1
ATOM 1723 C CA . VAL A 1 211 ? 26.983 7.122 -58.786 1.00 69.94 211 VAL A CA 1
ATOM 1724 C C . VAL A 1 211 ? 27.223 5.757 -59.453 1.00 69.94 211 VAL A C 1
ATOM 1726 O O . VAL A 1 211 ? 27.948 5.683 -60.443 1.00 69.94 211 VAL A O 1
ATOM 1729 N N . GLN A 1 212 ? 26.559 4.687 -59.002 1.00 61.44 212 GLN A N 1
ATOM 1730 C CA . GLN A 1 212 ? 26.696 3.321 -59.540 1.00 61.44 212 GLN A CA 1
ATOM 1731 C C . GLN A 1 212 ? 26.560 3.181 -61.076 1.00 61.44 212 GLN A C 1
ATOM 1733 O O . GLN A 1 212 ? 27.398 2.504 -61.671 1.00 61.44 212 GLN A O 1
ATOM 1738 N N . PRO A 1 213 ? 25.573 3.794 -61.760 1.00 58.75 213 PRO A N 1
ATOM 1739 C CA . PRO A 1 213 ? 25.434 3.708 -63.217 1.00 58.75 213 PRO A CA 1
ATOM 1740 C C . PRO A 1 213 ? 26.593 4.369 -63.964 1.00 58.75 213 PRO A C 1
ATOM 1742 O O . PRO A 1 213 ? 27.010 3.882 -65.013 1.00 58.75 213 PRO A O 1
ATOM 1745 N N . HIS A 1 214 ? 27.142 5.452 -63.406 1.00 59.75 214 HIS A N 1
ATOM 1746 C CA . HIS A 1 214 ? 28.347 6.075 -63.935 1.00 59.75 214 HIS A CA 1
ATOM 1747 C C . HIS A 1 214 ? 29.540 5.122 -63.762 1.00 59.75 214 HIS A C 1
ATOM 1749 O O . HIS A 1 214 ? 30.271 4.897 -64.721 1.00 59.75 214 HIS A O 1
ATOM 1755 N N . MET A 1 215 ? 29.686 4.476 -62.599 1.00 53.25 215 MET A N 1
ATOM 1756 C CA . MET A 1 215 ? 30.748 3.482 -62.373 1.00 53.25 215 MET A CA 1
ATOM 1757 C C . MET A 1 215 ? 30.641 2.266 -63.307 1.00 53.25 215 MET A C 1
ATOM 1759 O O . MET A 1 215 ? 31.661 1.745 -63.738 1.00 53.25 215 MET A O 1
ATOM 1763 N N . ALA A 1 216 ? 29.430 1.825 -63.660 1.00 51.88 216 ALA A N 1
ATOM 1764 C CA . ALA A 1 216 ? 29.223 0.742 -64.623 1.00 51.88 216 ALA A CA 1
ATOM 1765 C C . ALA A 1 216 ? 29.618 1.145 -66.058 1.00 51.88 216 ALA A C 1
ATOM 1767 O O . ALA A 1 216 ? 30.191 0.337 -66.785 1.00 51.88 216 ALA A O 1
ATOM 1768 N N . ALA A 1 217 ? 29.379 2.402 -66.451 1.00 54.28 217 ALA A N 1
ATOM 1769 C CA . ALA A 1 217 ? 29.869 2.953 -67.719 1.00 54.28 217 ALA A CA 1
ATOM 1770 C C . ALA A 1 217 ? 31.407 3.086 -67.742 1.00 54.28 217 ALA A C 1
ATOM 1772 O O . ALA A 1 217 ? 32.017 2.965 -68.802 1.00 54.28 217 ALA A O 1
ATOM 1773 N N . ALA A 1 218 ? 32.036 3.238 -66.570 1.00 48.94 218 ALA A N 1
ATOM 1774 C CA . ALA A 1 218 ? 33.484 3.155 -66.379 1.00 48.94 218 ALA A CA 1
ATOM 1775 C C . ALA A 1 218 ? 34.074 1.776 -66.614 1.00 48.94 218 ALA A C 1
ATOM 1777 O O . ALA A 1 218 ? 35.282 1.698 -66.734 1.00 48.94 218 ALA A O 1
ATOM 1778 N N . MET A 1 219 ? 33.298 0.688 -66.606 1.00 50.12 219 MET A N 1
ATOM 1779 C CA . MET A 1 219 ? 33.864 -0.669 -66.669 1.00 50.12 219 MET A CA 1
ATOM 1780 C C . MET A 1 219 ? 34.388 -1.045 -68.069 1.00 50.12 219 MET A C 1
ATOM 1782 O O . MET A 1 219 ? 34.790 -2.184 -68.288 1.00 50.12 219 MET A O 1
ATOM 1786 N N . GLY A 1 220 ? 34.424 -0.090 -69.009 1.00 55.91 220 GLY A N 1
ATOM 1787 C CA . GLY A 1 220 ? 35.325 -0.117 -70.171 1.00 55.91 220 GLY A CA 1
ATOM 1788 C C . GLY A 1 220 ? 36.751 0.396 -69.876 1.00 55.91 220 GLY A C 1
ATOM 1789 O O . GLY A 1 220 ? 37.634 0.243 -70.712 1.00 55.91 220 GLY A O 1
ATOM 1790 N N . MET A 1 221 ? 36.978 0.978 -68.696 1.00 62.19 221 MET A N 1
ATOM 1791 C CA . MET A 1 221 ? 38.255 1.390 -68.104 1.00 62.19 221 MET A CA 1
ATOM 1792 C C . MET A 1 221 ? 38.620 0.409 -66.973 1.00 62.19 221 MET A C 1
ATOM 1794 O O . MET A 1 221 ? 37.752 -0.055 -66.234 1.00 62.19 221 MET A O 1
ATOM 1798 N N . ASP A 1 222 ? 39.906 0.096 -66.806 1.00 74.38 222 ASP A N 1
ATOM 1799 C CA . ASP A 1 222 ? 40.389 -0.837 -65.773 1.00 74.38 222 ASP 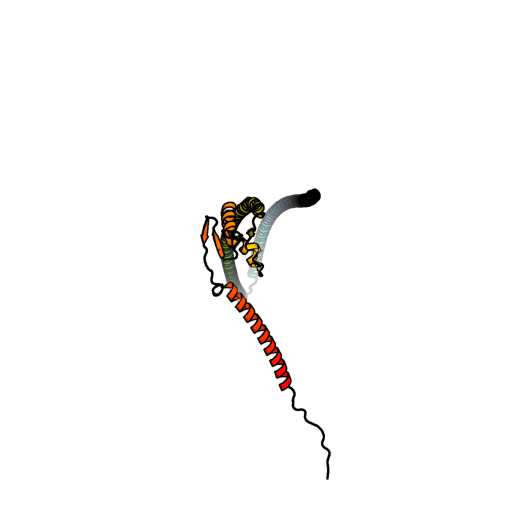A CA 1
ATOM 1800 C C . ASP A 1 222 ? 40.423 -0.163 -64.384 1.00 74.38 222 ASP A C 1
ATOM 1802 O O . ASP A 1 222 ? 41.460 0.311 -63.910 1.00 74.38 222 ASP A O 1
ATOM 1806 N N . VAL A 1 223 ? 39.241 -0.052 -63.766 1.00 79.31 223 VAL A N 1
ATOM 1807 C CA . VAL A 1 223 ? 39.012 0.599 -62.467 1.00 79.31 223 VAL A CA 1
ATOM 1808 C C . VAL A 1 223 ? 38.314 -0.370 -61.512 1.00 79.31 223 VAL A C 1
ATOM 1810 O O . VAL A 1 223 ? 37.281 -0.956 -61.837 1.00 79.31 223 VAL A O 1
ATOM 1813 N N . ARG A 1 224 ? 38.854 -0.525 -60.299 1.00 85.38 224 ARG A N 1
ATOM 1814 C CA . ARG A 1 224 ? 38.312 -1.395 -59.239 1.00 85.38 224 ARG A CA 1
ATOM 1815 C C . ARG A 1 224 ? 38.079 -0.602 -57.960 1.00 85.38 224 ARG A C 1
ATOM 1817 O O . ARG A 1 224 ? 38.747 0.396 -57.712 1.00 85.38 224 ARG A O 1
ATOM 1824 N N . ARG A 1 225 ? 37.158 -1.040 -57.102 1.00 85.44 225 ARG A N 1
ATOM 1825 C CA . ARG A 1 225 ? 36.985 -0.421 -55.777 1.00 85.44 225 ARG A CA 1
ATOM 1826 C C . ARG A 1 225 ? 38.080 -0.917 -54.843 1.00 85.44 225 ARG A C 1
ATOM 1828 O O . ARG A 1 225 ? 38.332 -2.118 -54.779 1.00 85.44 225 ARG A O 1
ATOM 1835 N N . LEU A 1 226 ? 38.702 -0.005 -54.098 1.00 85.25 226 LEU A N 1
ATOM 1836 C CA . LEU A 1 226 ? 39.793 -0.367 -53.192 1.00 85.25 226 LEU A CA 1
ATOM 1837 C C . LEU A 1 226 ? 39.309 -1.279 -52.052 1.00 85.25 226 LEU A C 1
ATOM 1839 O O . LEU A 1 226 ? 40.020 -2.202 -51.669 1.00 85.25 226 LEU A O 1
ATOM 1843 N N . VAL A 1 227 ? 38.075 -1.075 -51.574 1.00 86.31 227 VAL A N 1
ATOM 1844 C CA . VAL A 1 227 ? 37.434 -1.918 -50.544 1.00 86.31 227 VAL A CA 1
ATOM 1845 C C . VAL A 1 227 ? 37.405 -3.391 -50.952 1.00 86.31 227 VAL A C 1
ATOM 1847 O O . VAL A 1 227 ? 37.675 -4.253 -50.125 1.00 86.31 227 VAL A O 1
ATOM 1850 N N . ASP A 1 228 ? 37.137 -3.682 -52.226 1.00 84.00 228 ASP A N 1
ATOM 1851 C CA . ASP A 1 228 ? 36.974 -5.055 -52.716 1.00 84.00 228 ASP A CA 1
ATOM 1852 C C . ASP A 1 228 ? 38.320 -5.811 -52.791 1.00 84.00 228 ASP A C 1
ATOM 1854 O O . ASP A 1 228 ? 38.337 -7.026 -52.968 1.00 84.00 228 ASP A O 1
ATOM 1858 N N . GLN A 1 229 ? 39.453 -5.105 -52.665 1.00 83.81 229 GLN A N 1
ATOM 1859 C CA . GLN A 1 229 ? 40.802 -5.687 -52.656 1.00 83.81 229 GLN A CA 1
ATOM 1860 C C . GLN A 1 229 ? 41.348 -5.924 -51.240 1.00 83.81 229 GLN A C 1
ATOM 1862 O O . GLN A 1 229 ? 42.398 -6.548 -51.085 1.00 83.81 229 GLN A O 1
ATOM 1867 N N . VAL A 1 230 ? 40.669 -5.427 -50.203 1.00 84.44 230 VAL A N 1
ATOM 1868 C CA . VAL A 1 230 ? 41.132 -5.535 -48.816 1.00 84.44 230 VAL A CA 1
ATOM 1869 C C . VAL A 1 230 ? 40.358 -6.632 -48.099 1.00 84.44 230 VAL A C 1
ATOM 1871 O O . VAL A 1 230 ? 39.149 -6.542 -47.902 1.00 84.44 230 VAL A O 1
ATOM 1874 N N . VAL A 1 231 ? 41.075 -7.664 -47.655 1.00 82.75 231 VAL A N 1
ATOM 1875 C CA . VAL A 1 231 ? 40.508 -8.732 -46.826 1.00 82.75 231 VAL A CA 1
ATOM 1876 C C . VAL A 1 231 ? 40.610 -8.333 -45.358 1.00 82.75 231 VAL A C 1
ATOM 1878 O O . VAL A 1 231 ? 41.692 -8.016 -44.868 1.00 82.75 231 VAL A O 1
ATOM 1881 N N . CYS A 1 232 ? 39.489 -8.377 -44.639 1.00 81.50 232 CYS A N 1
ATOM 1882 C CA . CYS A 1 232 ? 39.464 -8.167 -43.197 1.00 81.50 232 CYS A CA 1
ATOM 1883 C C . CYS A 1 232 ? 39.051 -9.449 -42.480 1.00 81.50 232 CYS A C 1
ATOM 1885 O O . CYS A 1 232 ? 37.932 -9.931 -42.631 1.00 81.50 232 CYS A O 1
ATOM 1887 N N . THR A 1 233 ? 39.963 -9.986 -41.673 1.00 80.19 233 THR A N 1
ATOM 1888 C CA . THR A 1 233 ? 39.766 -11.236 -40.926 1.00 80.19 233 THR A CA 1
ATOM 1889 C C . THR A 1 233 ? 38.789 -11.079 -39.754 1.00 80.19 233 THR A C 1
ATOM 1891 O O . THR A 1 233 ? 38.240 -12.066 -39.272 1.00 80.19 233 THR A O 1
ATOM 1894 N N . ARG A 1 234 ? 38.558 -9.849 -39.268 1.00 84.69 234 ARG A N 1
ATOM 1895 C CA . ARG A 1 234 ? 37.683 -9.566 -38.118 1.00 84.69 234 ARG A CA 1
ATOM 1896 C C . ARG A 1 234 ? 36.317 -9.064 -38.580 1.00 84.69 234 ARG A C 1
ATOM 1898 O O . ARG A 1 234 ? 36.203 -7.946 -39.078 1.00 84.69 234 ARG A O 1
ATOM 1905 N N . ALA A 1 235 ? 35.275 -9.860 -38.340 1.00 79.12 235 ALA A N 1
ATOM 1906 C CA . ALA A 1 235 ? 33.903 -9.547 -38.751 1.00 79.12 235 ALA A CA 1
ATOM 1907 C C . ALA A 1 235 ? 33.371 -8.225 -38.161 1.00 79.12 235 ALA A C 1
ATOM 1909 O O . ALA A 1 235 ? 32.664 -7.490 -38.844 1.00 79.12 235 ALA A O 1
ATOM 1910 N N . GLU A 1 236 ? 33.771 -7.884 -36.933 1.00 86.94 236 GLU A N 1
ATOM 1911 C CA . GLU A 1 236 ? 33.359 -6.660 -36.227 1.00 86.94 236 GLU A CA 1
ATOM 1912 C C . GLU A 1 236 ? 33.798 -5.367 -36.931 1.00 86.94 236 GLU A C 1
ATOM 1914 O O . GLU A 1 236 ? 33.122 -4.347 -36.835 1.00 86.94 236 GLU A O 1
ATOM 1919 N N . LEU A 1 237 ? 34.918 -5.401 -37.662 1.00 83.44 237 LEU A N 1
ATOM 1920 C CA . LEU A 1 237 ? 35.484 -4.230 -38.343 1.00 83.44 237 LEU A CA 1
ATOM 1921 C C . LEU A 1 237 ? 35.021 -4.110 -39.801 1.00 83.44 237 LEU A C 1
ATOM 1923 O O . LEU A 1 237 ? 35.235 -3.077 -40.434 1.00 83.44 237 LEU A O 1
ATOM 1927 N N . SER A 1 238 ? 34.347 -5.137 -40.325 1.00 78.81 238 SER A N 1
ATOM 1928 C CA . SER A 1 238 ? 33.814 -5.164 -41.690 1.00 78.81 238 SER A CA 1
ATOM 1929 C C . SER A 1 238 ? 32.929 -3.948 -42.033 1.00 78.81 238 SER A C 1
ATOM 1931 O O . SER A 1 238 ? 33.131 -3.360 -43.098 1.00 78.81 238 SER A O 1
ATOM 1933 N N . PRO A 1 239 ? 32.033 -3.462 -41.141 1.00 84.31 239 PRO A N 1
ATOM 1934 C CA . PRO A 1 239 ? 31.209 -2.282 -41.422 1.00 84.31 239 PRO A CA 1
ATOM 1935 C C . PRO A 1 239 ? 31.999 -0.969 -41.540 1.00 84.31 239 PRO A C 1
ATOM 1937 O O . PRO A 1 239 ? 31.492 -0.009 -42.117 1.00 84.31 239 PRO A O 1
ATOM 1940 N N . LEU A 1 240 ? 33.224 -0.905 -41.005 1.00 84.81 240 LEU A N 1
ATOM 1941 C CA . LEU A 1 240 ? 34.062 0.300 -41.034 1.00 84.81 240 LEU A CA 1
ATOM 1942 C C . LEU A 1 240 ? 34.863 0.436 -42.336 1.00 84.81 240 LEU A C 1
ATOM 1944 O O . LEU A 1 240 ? 35.235 1.547 -42.714 1.00 84.81 240 LEU A O 1
ATOM 1948 N N . LEU A 1 241 ? 35.102 -0.661 -43.062 1.00 82.00 241 LEU A N 1
ATOM 1949 C CA . LEU A 1 241 ? 35.878 -0.634 -44.310 1.00 82.00 241 LEU A CA 1
ATOM 1950 C C . LEU A 1 241 ? 35.227 0.228 -45.402 1.00 82.00 241 LEU A C 1
ATOM 1952 O O . LEU A 1 241 ? 35.945 1.027 -46.010 1.00 82.00 241 LEU A O 1
ATOM 1956 N N . PRO A 1 242 ? 33.897 0.164 -45.639 1.00 82.62 242 PRO A N 1
ATOM 1957 C CA . PRO A 1 242 ? 33.238 1.089 -46.556 1.00 82.62 242 PRO A CA 1
ATOM 1958 C C . PRO A 1 242 ? 33.351 2.552 -46.119 1.00 82.62 242 PRO A C 1
ATOM 1960 O O . PRO A 1 242 ? 33.393 3.423 -46.977 1.00 82.62 242 PRO A O 1
ATOM 1963 N N . TYR A 1 243 ? 33.431 2.836 -44.815 1.00 82.88 243 TYR A N 1
ATOM 1964 C CA . TYR A 1 243 ? 33.585 4.204 -44.315 1.00 82.88 243 TYR A CA 1
ATOM 1965 C C . TYR A 1 243 ? 35.000 4.761 -44.558 1.00 82.88 243 TYR A C 1
ATOM 1967 O O . TYR A 1 243 ? 35.141 5.920 -44.936 1.00 82.88 243 TYR A O 1
ATOM 1975 N N . TRP A 1 244 ? 36.057 3.956 -44.389 1.00 80.88 244 TRP A N 1
ATOM 1976 C CA . TRP A 1 244 ? 37.443 4.414 -44.593 1.00 80.88 244 TRP A CA 1
ATOM 1977 C C . TRP A 1 244 ? 37.910 4.378 -46.051 1.00 80.88 244 TRP A C 1
ATOM 1979 O O . TRP A 1 244 ? 38.646 5.264 -46.485 1.00 80.88 244 TRP A O 1
ATOM 1989 N N . LEU A 1 245 ? 37.517 3.348 -46.801 1.00 85.75 245 LEU A N 1
ATOM 1990 C CA . LEU A 1 245 ? 38.044 3.067 -48.140 1.00 85.75 245 LEU A CA 1
ATOM 1991 C C . LEU A 1 245 ? 36.978 3.154 -49.244 1.00 85.75 245 LEU A C 1
ATOM 1993 O O . LEU A 1 245 ? 37.321 3.031 -50.418 1.00 85.75 245 LEU A O 1
ATOM 1997 N N . GLY A 1 246 ? 35.702 3.376 -48.906 1.00 82.69 246 GLY A N 1
ATOM 1998 C CA . GLY A 1 246 ? 34.591 3.376 -49.870 1.00 82.69 246 GLY A CA 1
ATOM 1999 C C . GLY A 1 246 ? 34.695 4.436 -50.962 1.00 82.69 246 GLY A C 1
ATOM 2000 O O . GLY A 1 246 ? 34.246 4.186 -52.081 1.00 82.69 246 GLY A O 1
ATOM 2001 N N . ASP A 1 247 ? 35.352 5.555 -50.656 1.00 84.75 247 ASP A N 1
ATOM 2002 C CA . ASP A 1 247 ? 35.563 6.683 -51.569 1.00 84.75 247 ASP A CA 1
ATOM 2003 C C . ASP A 1 247 ? 36.813 6.532 -52.455 1.00 84.75 247 ASP A C 1
ATOM 2005 O O . ASP A 1 247 ? 37.149 7.456 -53.203 1.00 84.75 247 ASP A O 1
ATOM 2009 N N . TRP A 1 248 ? 37.533 5.406 -52.349 1.00 89.44 248 TRP A N 1
ATOM 2010 C CA . TRP A 1 248 ? 38.786 5.153 -53.061 1.00 89.44 248 TRP A CA 1
ATOM 2011 C C . TRP A 1 248 ? 38.639 4.103 -54.170 1.00 89.44 248 TRP A C 1
ATOM 2013 O O . TRP A 1 248 ? 38.152 2.987 -53.962 1.00 89.44 248 TRP A O 1
ATOM 2023 N N . LEU A 1 249 ? 39.136 4.453 -55.354 1.00 89.94 249 LEU A N 1
ATOM 2024 C CA . LEU A 1 249 ? 39.210 3.606 -56.539 1.00 89.94 249 LEU A CA 1
ATOM 2025 C C . LEU A 1 249 ? 40.666 3.270 -56.860 1.00 89.94 249 LEU A C 1
ATOM 2027 O O . LEU A 1 249 ? 41.536 4.137 -56.836 1.00 89.94 249 LEU A O 1
ATOM 2031 N N . LEU A 1 250 ? 40.921 2.010 -57.188 1.00 90.31 250 LEU A N 1
ATOM 2032 C CA . LEU A 1 250 ? 42.193 1.522 -57.696 1.00 90.31 250 LEU A CA 1
ATOM 2033 C C . LEU A 1 250 ? 42.161 1.558 -59.227 1.00 90.31 250 LEU A C 1
ATOM 2035 O O . LEU A 1 250 ? 41.274 0.962 -59.839 1.00 90.31 250 LEU A O 1
ATOM 2039 N N . CYS A 1 251 ? 43.119 2.254 -59.831 1.00 89.31 251 CYS A N 1
ATOM 2040 C CA . CYS A 1 251 ? 43.234 2.426 -61.280 1.00 89.31 251 CYS A CA 1
ATOM 2041 C C . CYS A 1 251 ? 44.548 1.822 -61.792 1.00 89.31 251 CYS A C 1
ATOM 2043 O O . CYS A 1 251 ? 45.550 1.807 -61.073 1.00 89.31 251 CYS A O 1
ATOM 2045 N N . SER A 1 252 ? 44.554 1.355 -63.041 1.00 86.25 252 SER A N 1
ATOM 2046 C CA . SER A 1 252 ? 45.740 0.756 -63.668 1.00 86.25 252 SER A CA 1
ATOM 2047 C C . SER A 1 252 ? 46.851 1.766 -63.980 1.00 86.25 252 SER A C 1
ATOM 2049 O O . SER A 1 252 ? 48.025 1.444 -63.818 1.00 86.25 252 SER A O 1
ATOM 2051 N N . SER A 1 253 ? 46.502 2.994 -64.378 1.00 88.38 253 SER A N 1
ATOM 2052 C CA . SER A 1 253 ? 47.455 4.068 -64.689 1.00 88.38 253 SER A CA 1
ATOM 2053 C C . SER A 1 253 ? 47.003 5.428 -64.147 1.00 88.38 253 SER A C 1
ATOM 2055 O O . SER A 1 253 ? 45.838 5.621 -63.783 1.00 88.38 253 SER A O 1
ATOM 2057 N N . LEU A 1 254 ? 47.927 6.396 -64.104 1.00 88.56 254 LEU A N 1
ATOM 2058 C CA . LEU A 1 254 ? 47.637 7.764 -63.660 1.00 88.56 254 LEU A CA 1
ATOM 2059 C C . LEU A 1 254 ? 46.637 8.474 -64.587 1.00 88.56 254 LEU A C 1
ATOM 2061 O O . LEU A 1 254 ? 45.798 9.236 -64.114 1.00 88.56 254 LEU A O 1
ATOM 2065 N N . GLU A 1 255 ? 46.691 8.204 -65.891 1.00 85.56 255 GLU A N 1
ATOM 2066 C CA . GLU A 1 255 ? 45.767 8.768 -66.885 1.00 85.56 255 GLU A CA 1
ATOM 2067 C C . GLU A 1 255 ? 44.335 8.282 -66.634 1.00 85.56 255 GLU A C 1
ATOM 2069 O O . GLU A 1 255 ? 43.407 9.087 -66.527 1.00 85.56 255 GLU A O 1
ATOM 2074 N N . VAL A 1 256 ? 44.182 6.973 -66.403 1.00 86.06 256 VAL A N 1
ATOM 2075 C CA . VAL A 1 256 ? 42.905 6.351 -66.028 1.00 86.06 256 VAL A CA 1
ATOM 2076 C C . VAL A 1 256 ? 42.407 6.914 -64.695 1.00 86.06 256 VAL A C 1
ATOM 2078 O O . VAL A 1 256 ? 41.223 7.209 -64.561 1.00 86.06 256 VAL A O 1
ATOM 2081 N N . ALA A 1 257 ? 43.297 7.132 -63.722 1.00 88.25 257 ALA A N 1
ATOM 2082 C CA . ALA A 1 257 ? 42.949 7.724 -62.430 1.00 88.25 257 ALA A CA 1
ATOM 2083 C C . ALA A 1 257 ? 42.465 9.181 -62.544 1.00 88.25 257 ALA A C 1
ATOM 2085 O O . ALA A 1 257 ? 41.549 9.586 -61.825 1.00 88.25 257 ALA A O 1
ATOM 2086 N N . GLN A 1 258 ? 43.051 9.981 -63.439 1.00 87.69 258 GLN A N 1
ATOM 2087 C CA . GLN A 1 258 ? 42.609 11.354 -63.698 1.00 87.69 258 GLN A CA 1
ATOM 2088 C C . GLN A 1 258 ? 41.226 11.394 -64.347 1.00 87.69 258 GLN A C 1
ATOM 2090 O O . GLN A 1 258 ? 40.364 12.168 -63.918 1.00 87.69 258 GLN A O 1
ATOM 2095 N N . GLU A 1 259 ? 41.013 10.563 -65.364 1.00 85.50 259 GLU A N 1
ATOM 2096 C CA . GLU A 1 259 ? 39.732 10.459 -66.056 1.00 85.50 259 GLU A CA 1
ATOM 2097 C C . GLU A 1 259 ? 38.641 9.932 -65.110 1.00 85.50 259 GLU A C 1
ATOM 2099 O O . GLU A 1 259 ? 37.590 10.560 -64.964 1.00 85.50 259 GLU A O 1
ATOM 2104 N N . ALA A 1 260 ? 38.932 8.867 -64.358 1.00 83.94 260 ALA A N 1
ATOM 2105 C CA . ALA A 1 260 ? 38.024 8.293 -63.369 1.00 83.94 260 ALA A CA 1
ATOM 2106 C C . ALA A 1 260 ? 37.696 9.273 -62.230 1.00 83.94 260 ALA A C 1
ATOM 2108 O O . ALA A 1 260 ? 36.533 9.406 -61.850 1.00 83.94 260 ALA A O 1
ATOM 2109 N N . SER A 1 261 ? 38.679 10.016 -61.709 1.00 88.31 261 SER A N 1
ATOM 2110 C CA . SER A 1 261 ? 38.444 11.020 -60.660 1.00 88.31 261 SER A CA 1
ATOM 2111 C C . SER A 1 261 ? 37.501 12.134 -61.133 1.00 88.31 261 SER A C 1
ATOM 2113 O O . SER A 1 261 ? 36.581 12.518 -60.406 1.00 88.31 261 SER A O 1
ATOM 2115 N N . ARG A 1 262 ? 37.658 12.612 -62.377 1.00 84.31 262 ARG A N 1
ATOM 2116 C CA . ARG A 1 262 ? 36.775 13.637 -62.965 1.00 84.31 262 ARG A CA 1
ATOM 2117 C C . ARG A 1 262 ? 35.359 13.121 -63.206 1.00 84.31 262 ARG A C 1
ATOM 2119 O O . ARG A 1 262 ? 34.404 13.845 -62.930 1.00 84.31 262 ARG A O 1
ATOM 2126 N N . LEU A 1 263 ? 35.232 11.894 -63.709 1.00 82.81 263 LEU A N 1
ATOM 2127 C CA . LEU A 1 263 ? 33.942 11.277 -64.021 1.00 82.81 263 LEU A CA 1
ATOM 2128 C C . LEU A 1 263 ? 33.158 10.900 -62.755 1.00 82.81 263 LEU A C 1
ATOM 2130 O O . LEU A 1 263 ? 31.971 11.209 -62.659 1.00 82.81 263 LEU A O 1
ATOM 2134 N N . TYR A 1 264 ? 33.812 10.275 -61.769 1.00 79.56 264 TYR A N 1
ATOM 2135 C CA . TYR A 1 264 ? 33.148 9.715 -60.581 1.00 79.56 264 TYR A CA 1
ATOM 2136 C C . TYR A 1 264 ? 33.203 10.606 -59.347 1.00 79.56 264 TYR A C 1
ATOM 2138 O O . TYR A 1 264 ? 32.546 10.296 -58.356 1.00 79.56 264 TYR A O 1
ATOM 2146 N N . LYS A 1 265 ? 33.972 11.703 -59.380 1.00 85.94 265 LYS A N 1
ATOM 2147 C CA . LYS A 1 265 ? 34.231 12.561 -58.210 1.00 85.94 265 LYS A CA 1
ATOM 2148 C C . LYS A 1 265 ? 34.714 11.756 -56.994 1.00 85.94 265 LYS A C 1
ATOM 2150 O O . LYS A 1 265 ? 34.396 12.093 -55.855 1.00 85.94 265 LYS A O 1
ATOM 2155 N N . ALA A 1 266 ? 35.498 10.708 -57.240 1.00 85.38 266 ALA A N 1
ATOM 2156 C CA . ALA A 1 266 ? 36.046 9.804 -56.232 1.00 85.38 266 ALA A CA 1
ATOM 2157 C C . ALA A 1 266 ? 37.568 9.966 -56.126 1.00 85.38 266 ALA A C 1
ATOM 2159 O O . ALA A 1 266 ? 38.218 10.485 -57.037 1.00 85.38 266 ALA A O 1
ATOM 2160 N N . ASN A 1 267 ? 38.153 9.535 -55.009 1.00 91.69 267 ASN A N 1
ATOM 2161 C CA . ASN A 1 267 ? 39.606 9.498 -54.881 1.00 91.69 267 ASN A CA 1
ATOM 2162 C C . ASN A 1 267 ? 40.136 8.282 -55.643 1.00 91.69 267 ASN A C 1
ATOM 2164 O O . ASN A 1 267 ? 39.590 7.192 -55.523 1.00 91.69 267 ASN A O 1
ATOM 2168 N N . CYS A 1 268 ? 41.193 8.457 -56.424 1.00 91.56 268 CYS A N 1
ATOM 2169 C CA . CYS A 1 268 ? 41.797 7.396 -57.218 1.00 91.56 268 CYS A CA 1
ATOM 2170 C C . CYS A 1 268 ? 43.255 7.197 -56.799 1.00 91.56 268 CYS A C 1
ATOM 2172 O O . CYS A 1 268 ? 43.950 8.162 -56.472 1.00 91.56 268 CYS A O 1
ATOM 2174 N N . VAL A 1 269 ? 43.715 5.951 -56.809 1.00 93.50 269 VAL A N 1
ATOM 2175 C CA . VAL A 1 269 ? 45.099 5.570 -56.518 1.00 93.50 269 VAL A CA 1
ATOM 2176 C C . VAL A 1 269 ? 45.578 4.539 -57.538 1.00 93.50 269 VAL A C 1
ATOM 2178 O O . VAL A 1 269 ? 44.800 3.683 -57.960 1.00 93.50 269 VAL A O 1
ATOM 2181 N N . THR A 1 270 ? 46.836 4.627 -57.960 1.00 91.44 270 THR A N 1
ATOM 2182 C CA . THR A 1 270 ? 47.481 3.622 -58.821 1.00 91.44 270 THR A CA 1
ATOM 2183 C C . THR A 1 270 ? 48.233 2.588 -57.984 1.00 91.44 270 THR A C 1
ATOM 2185 O O . THR A 1 270 ? 48.542 2.825 -56.814 1.00 91.44 270 THR A O 1
ATOM 2188 N N . ALA A 1 271 ? 48.579 1.440 -58.574 1.00 86.88 271 ALA A N 1
ATOM 2189 C CA . ALA A 1 271 ? 49.407 0.429 -57.904 1.00 86.88 271 ALA A CA 1
ATOM 2190 C C . ALA A 1 271 ? 50.797 0.962 -57.487 1.00 86.88 271 ALA A C 1
ATOM 2192 O O . ALA A 1 271 ? 51.373 0.491 -56.510 1.00 86.88 271 ALA A O 1
ATOM 2193 N N . GLU A 1 272 ? 51.306 1.975 -58.192 1.00 86.25 272 GLU A N 1
ATOM 2194 C CA . GLU A 1 272 ? 52.584 2.641 -57.904 1.00 86.25 272 GLU A CA 1
ATOM 2195 C C . GLU A 1 272 ? 52.475 3.661 -56.753 1.00 86.25 272 GLU A C 1
ATOM 2197 O O . GLU A 1 272 ? 53.481 4.123 -56.211 1.00 86.25 272 GLU A O 1
ATOM 2202 N N . GLY A 1 273 ? 51.250 3.963 -56.310 1.00 87.56 273 GLY A N 1
ATOM 2203 C CA . GLY A 1 273 ? 50.977 4.848 -55.182 1.00 87.56 273 GLY A CA 1
ATOM 2204 C C . GLY A 1 273 ? 50.817 6.321 -55.555 1.00 87.56 273 GLY A C 1
ATOM 2205 O O . GLY A 1 273 ? 50.850 7.169 -54.651 1.00 87.56 273 GLY A O 1
ATOM 2206 N N . ASP A 1 274 ? 50.616 6.634 -56.836 1.00 92.50 274 ASP A N 1
ATOM 2207 C CA . ASP A 1 274 ? 50.163 7.957 -57.261 1.00 92.50 274 ASP A CA 1
ATOM 2208 C C . ASP A 1 274 ? 48.687 8.134 -56.914 1.00 92.50 274 ASP A C 1
ATOM 2210 O O . ASP A 1 274 ? 47.875 7.221 -57.071 1.00 92.50 274 ASP A O 1
ATOM 2214 N N . ILE A 1 275 ? 48.332 9.319 -56.428 1.00 93.38 275 ILE A N 1
ATOM 2215 C CA . ILE A 1 275 ? 46.996 9.640 -55.932 1.00 93.38 275 ILE A CA 1
ATOM 2216 C C . ILE A 1 275 ? 46.415 10.793 -56.739 1.00 93.38 275 ILE A C 1
ATOM 2218 O O . ILE A 1 275 ? 47.036 11.848 -56.869 1.00 93.38 275 ILE A O 1
ATOM 2222 N N . VAL A 1 276 ? 45.168 10.635 -57.175 1.00 92.94 276 VAL A N 1
ATOM 2223 C CA . VAL A 1 276 ? 44.339 11.710 -57.723 1.00 92.94 276 VAL A CA 1
ATOM 2224 C C . VAL A 1 276 ? 43.118 11.874 -56.826 1.00 92.94 276 VAL A C 1
ATOM 2226 O O . VAL A 1 276 ? 42.227 11.029 -56.803 1.00 92.94 276 VAL A O 1
ATOM 2229 N N . ARG A 1 277 ? 43.046 12.964 -56.059 1.00 92.69 277 ARG A N 1
ATOM 2230 C CA . ARG A 1 277 ? 41.874 13.240 -55.209 1.00 92.69 277 ARG A CA 1
ATOM 2231 C C . ARG A 1 277 ? 40.663 13.628 -56.056 1.00 92.69 277 ARG A C 1
ATOM 2233 O O . ARG A 1 277 ? 40.828 14.153 -57.154 1.00 92.69 277 ARG A O 1
ATOM 2240 N N . SER A 1 278 ? 39.459 13.499 -55.500 1.00 87.25 278 SER A N 1
ATOM 2241 C CA . SER A 1 278 ? 38.193 13.889 -56.156 1.00 87.25 278 SER A CA 1
ATOM 2242 C C . SER A 1 278 ? 38.127 15.356 -56.612 1.00 87.25 278 SER A C 1
ATOM 2244 O O . SER A 1 278 ? 37.339 15.715 -57.482 1.00 87.25 278 SER A O 1
ATOM 2246 N N . ARG A 1 279 ? 38.970 16.224 -56.035 1.00 87.12 279 ARG A N 1
ATOM 2247 C CA . ARG A 1 279 ? 39.126 17.643 -56.410 1.00 87.12 279 ARG A CA 1
ATOM 2248 C C . ARG A 1 279 ? 40.155 17.883 -57.525 1.00 87.12 279 ARG A C 1
ATOM 2250 O O . ARG A 1 279 ? 40.471 19.032 -57.810 1.00 87.12 279 ARG A O 1
ATOM 2257 N N . GLY A 1 280 ? 40.719 16.827 -58.110 1.00 82.06 280 GLY A N 1
ATOM 2258 C CA . GLY A 1 280 ? 41.734 16.909 -59.165 1.00 82.06 280 GLY A CA 1
ATOM 2259 C C . GLY A 1 280 ? 43.159 17.192 -58.678 1.00 82.06 280 GLY A C 1
ATOM 2260 O O . GLY A 1 280 ? 44.045 17.413 -59.497 1.00 82.06 280 GLY A O 1
ATOM 2261 N N . VAL A 1 281 ? 43.405 17.182 -57.361 1.00 91.75 281 VAL A N 1
ATOM 2262 C CA . VAL A 1 281 ? 44.760 17.318 -56.799 1.00 91.75 281 VAL A CA 1
ATOM 2263 C C . VAL A 1 281 ? 45.519 16.014 -57.008 1.00 91.75 281 VAL A C 1
ATOM 2265 O O . VAL A 1 281 ? 45.063 14.963 -56.554 1.00 91.75 281 VAL A O 1
ATOM 2268 N N . MET A 1 282 ? 46.680 16.104 -57.653 1.00 91.56 282 MET A N 1
ATOM 2269 C CA . MET A 1 282 ? 47.551 14.967 -57.929 1.00 91.56 282 MET A CA 1
ATOM 2270 C C . MET A 1 282 ? 48.750 14.973 -56.992 1.00 91.56 282 MET A C 1
ATOM 2272 O O . MET A 1 282 ? 49.410 15.996 -56.823 1.00 91.56 282 MET A O 1
ATOM 2276 N N . VAL A 1 283 ? 49.015 13.827 -56.378 1.00 91.44 283 VAL A N 1
ATOM 2277 C CA . VAL A 1 283 ? 50.155 13.607 -55.492 1.00 91.44 283 VAL A CA 1
ATOM 2278 C C . VAL A 1 283 ? 50.851 12.345 -55.967 1.00 91.44 283 VAL A C 1
ATOM 2280 O O . VAL A 1 283 ? 50.292 11.258 -55.847 1.00 91.44 283 VAL A O 1
ATOM 2283 N N . GLY A 1 284 ? 52.055 12.500 -56.501 1.00 89.00 284 GLY A N 1
ATOM 2284 C CA . GLY A 1 284 ? 52.882 11.398 -56.979 1.00 89.00 284 GLY A CA 1
ATOM 2285 C C . GLY A 1 284 ? 54.324 11.540 -56.516 1.00 89.00 284 GLY A C 1
ATOM 2286 O O . GLY A 1 284 ? 54.716 12.578 -55.973 1.00 89.00 284 GLY A O 1
ATOM 2287 N N . GLY A 1 285 ? 55.106 10.484 -56.709 1.00 88.56 285 GLY A N 1
ATOM 2288 C CA . GLY A 1 285 ? 56.523 10.453 -56.359 1.00 88.56 285 GLY A CA 1
ATOM 2289 C C . GLY A 1 285 ? 57.002 9.074 -55.921 1.00 88.56 285 GLY A C 1
ATOM 2290 O O . GLY A 1 285 ? 56.214 8.183 -55.617 1.00 88.56 285 GLY A O 1
ATOM 2291 N N . TYR A 1 286 ? 58.324 8.909 -55.859 1.00 87.94 286 TYR A N 1
ATOM 2292 C CA . TYR A 1 286 ? 58.933 7.648 -55.448 1.00 87.94 286 TYR A CA 1
ATOM 2293 C C . TYR A 1 286 ? 58.592 7.310 -53.989 1.00 87.94 286 TYR A C 1
ATOM 2295 O O . TYR A 1 286 ? 58.939 8.052 -53.065 1.00 87.94 286 TYR A O 1
ATOM 2303 N N . ARG A 1 287 ? 57.942 6.161 -53.778 1.00 84.12 287 ARG A N 1
ATOM 2304 C CA . ARG A 1 287 ? 57.666 5.599 -52.452 1.00 84.12 287 ARG A CA 1
ATOM 2305 C C . ARG A 1 287 ? 58.680 4.507 -52.145 1.00 84.12 287 ARG A C 1
ATOM 2307 O O . ARG A 1 287 ? 58.685 3.467 -52.792 1.00 84.12 287 ARG A O 1
ATOM 2314 N N . ASP A 1 288 ? 59.522 4.740 -51.142 1.00 86.06 288 ASP A N 1
ATOM 2315 C CA . ASP A 1 288 ? 60.531 3.769 -50.717 1.00 86.06 288 ASP A CA 1
ATOM 2316 C C . ASP A 1 288 ? 59.866 2.490 -50.161 1.00 86.06 288 ASP A C 1
ATOM 2318 O O . ASP A 1 288 ? 59.214 2.557 -49.111 1.00 86.06 288 ASP A O 1
ATOM 2322 N N . PRO A 1 289 ? 60.054 1.315 -50.798 1.00 82.00 289 PRO A N 1
ATOM 2323 C CA . PRO A 1 289 ? 59.471 0.059 -50.330 1.00 82.00 289 PRO A CA 1
ATOM 2324 C C . PRO A 1 289 ? 59.940 -0.343 -48.929 1.00 82.00 289 PRO A C 1
ATOM 2326 O O . PRO A 1 289 ? 59.245 -1.103 -48.258 1.00 82.00 289 PRO A O 1
ATOM 2329 N N . LYS A 1 290 ? 61.101 0.154 -48.476 1.00 81.69 290 LYS A N 1
ATOM 2330 C CA . LYS A 1 290 ? 61.644 -0.137 -47.140 1.00 81.69 290 LYS A CA 1
ATOM 2331 C C . LYS A 1 290 ? 60.901 0.589 -46.019 1.00 81.69 290 LYS A C 1
ATOM 2333 O O . LYS A 1 290 ? 60.958 0.151 -44.878 1.00 81.69 290 LYS A O 1
ATOM 2338 N N . LYS A 1 291 ? 60.202 1.683 -46.334 1.00 84.31 291 LYS A N 1
ATOM 2339 C CA . LYS A 1 291 ? 59.382 2.443 -45.376 1.00 84.31 291 LYS A CA 1
ATOM 2340 C C . LYS A 1 291 ? 57.914 2.010 -45.382 1.00 84.31 291 LYS A C 1
ATOM 2342 O O . LYS A 1 291 ? 57.091 2.643 -44.731 1.00 84.31 291 LYS A O 1
ATOM 2347 N N . ASN A 1 292 ? 57.566 0.965 -46.135 1.00 85.06 292 ASN A N 1
ATOM 2348 C CA . ASN A 1 292 ? 56.206 0.452 -46.175 1.00 85.06 292 ASN A CA 1
ATOM 2349 C C . ASN A 1 292 ? 55.911 -0.356 -44.903 1.00 85.06 292 ASN A C 1
ATOM 2351 O O . ASN A 1 292 ? 56.309 -1.514 -44.784 1.00 85.06 292 ASN A O 1
ATOM 2355 N N . GLU A 1 293 ? 55.181 0.258 -43.976 1.00 88.25 293 GLU A N 1
ATOM 2356 C CA . GLU A 1 293 ? 54.801 -0.339 -42.692 1.00 88.25 293 GLU A CA 1
ATOM 2357 C C . GLU A 1 293 ? 54.043 -1.664 -42.852 1.00 88.25 293 GLU A C 1
ATOM 2359 O O . GLU A 1 293 ? 54.267 -2.588 -42.074 1.00 88.25 293 GLU A O 1
ATOM 2364 N N . PHE A 1 294 ? 53.216 -1.817 -43.895 1.00 85.38 294 PHE A N 1
ATOM 2365 C CA . PHE A 1 294 ? 52.519 -3.081 -44.159 1.00 85.38 294 PHE A CA 1
ATOM 2366 C C . PHE A 1 294 ? 53.482 -4.198 -44.550 1.00 85.38 294 PHE A C 1
ATOM 2368 O O . PHE A 1 294 ? 53.308 -5.333 -44.115 1.00 85.38 294 PHE A O 1
ATOM 2375 N N . LYS A 1 295 ? 54.514 -3.884 -45.341 1.00 86.12 295 LYS A N 1
ATOM 2376 C CA . LYS A 1 295 ? 55.540 -4.862 -45.714 1.00 86.12 295 LYS A CA 1
ATOM 2377 C C . LYS A 1 295 ? 56.372 -5.270 -44.498 1.00 86.12 295 LYS A C 1
ATOM 2379 O O . LYS A 1 295 ? 56.593 -6.455 -44.286 1.00 86.12 295 LYS A O 1
ATOM 2384 N N . VAL A 1 296 ? 56.748 -4.303 -43.660 1.00 87.31 296 VAL A N 1
ATOM 2385 C CA . VAL A 1 296 ? 57.449 -4.565 -42.393 1.00 87.31 296 VAL A CA 1
ATOM 2386 C C . VAL A 1 296 ? 56.593 -5.429 -41.462 1.00 87.31 296 VAL A C 1
ATOM 2388 O O . VAL A 1 296 ? 57.095 -6.376 -40.865 1.00 87.31 296 VAL A O 1
ATOM 2391 N N . TYR A 1 297 ? 55.287 -5.163 -41.371 1.00 87.69 297 TYR A N 1
ATOM 2392 C CA . TYR A 1 297 ? 54.362 -5.977 -40.583 1.00 87.69 297 TYR A CA 1
ATOM 2393 C C . TYR A 1 297 ? 54.211 -7.404 -41.136 1.00 87.69 297 TYR A C 1
ATOM 2395 O O . TYR A 1 297 ? 54.173 -8.362 -40.365 1.00 87.69 297 TYR A O 1
ATOM 2403 N N . GLN A 1 298 ? 54.169 -7.578 -42.461 1.00 85.56 298 GLN A N 1
ATOM 2404 C CA . GLN A 1 298 ? 54.167 -8.903 -43.096 1.00 85.56 298 GLN A CA 1
ATOM 2405 C C . GLN A 1 298 ? 55.456 -9.682 -42.803 1.00 85.56 298 GLN A C 1
ATOM 2407 O O . GLN A 1 298 ? 55.405 -10.859 -42.457 1.00 85.56 298 GLN A O 1
ATOM 2412 N N . GLU A 1 299 ? 56.613 -9.026 -42.888 1.00 87.31 299 GLU A N 1
ATOM 2413 C CA . GLU A 1 299 ? 57.903 -9.634 -42.545 1.00 87.31 299 GLU A CA 1
ATOM 2414 C C . GLU A 1 299 ? 57.971 -10.004 -41.053 1.00 87.31 299 GLU A C 1
ATOM 2416 O O . GLU A 1 299 ? 58.419 -11.097 -40.708 1.00 87.31 299 GLU A O 1
ATOM 2421 N N . TYR A 1 300 ? 57.460 -9.139 -40.170 1.00 89.62 300 TYR A N 1
ATOM 2422 C CA . TYR A 1 300 ? 57.363 -9.405 -38.733 1.00 89.62 300 TYR A CA 1
ATOM 2423 C C . TYR A 1 300 ? 56.437 -10.584 -38.417 1.00 89.62 300 TYR A C 1
ATOM 2425 O O . TYR A 1 300 ? 56.819 -11.464 -37.652 1.00 89.62 300 TYR A O 1
ATOM 2433 N N . THR A 1 301 ? 55.236 -10.621 -38.999 1.00 87.88 301 THR A N 1
ATOM 2434 C CA . THR A 1 301 ? 54.275 -11.717 -38.777 1.00 87.88 301 THR A CA 1
ATOM 2435 C C . THR A 1 301 ? 54.844 -13.049 -39.254 1.00 87.88 301 THR A C 1
ATOM 2437 O O . THR A 1 301 ? 54.840 -14.010 -38.492 1.00 87.88 301 THR A O 1
ATOM 2440 N N . TYR A 1 302 ? 55.470 -13.080 -40.434 1.00 88.00 302 TYR A N 1
ATOM 2441 C CA . TYR A 1 302 ? 56.176 -14.264 -40.928 1.00 88.00 302 TYR A CA 1
ATOM 2442 C C . TYR A 1 302 ? 57.309 -14.718 -39.989 1.00 88.00 302 TYR A C 1
ATOM 2444 O O . TYR A 1 302 ? 57.412 -15.900 -39.660 1.00 88.00 302 TYR A O 1
ATOM 2452 N N . ALA A 1 303 ? 58.146 -13.788 -39.517 1.00 87.44 303 ALA A N 1
ATOM 2453 C CA . ALA A 1 303 ? 59.222 -14.096 -38.576 1.00 87.44 303 ALA A CA 1
ATOM 2454 C C . ALA A 1 303 ? 58.694 -14.573 -37.210 1.00 87.44 303 ALA A C 1
ATOM 2456 O O . ALA A 1 303 ? 59.263 -15.487 -36.614 1.00 87.44 303 ALA A O 1
ATOM 2457 N N . SER A 1 304 ? 57.598 -13.985 -36.727 1.00 88.56 304 SER A N 1
ATOM 2458 C CA . SER A 1 304 ? 56.930 -14.373 -35.483 1.00 88.56 304 SER A CA 1
ATOM 2459 C C . SER A 1 304 ? 56.349 -15.783 -35.569 1.00 88.56 304 SER A C 1
ATOM 2461 O O . SER A 1 304 ? 56.522 -16.564 -34.633 1.00 88.56 304 SER A O 1
ATOM 2463 N N . ASP A 1 305 ? 55.708 -16.134 -36.685 1.00 86.94 305 ASP A N 1
ATOM 2464 C CA . ASP A 1 305 ? 55.146 -17.471 -36.904 1.00 86.94 305 ASP A CA 1
ATOM 2465 C C . ASP A 1 305 ? 56.256 -18.531 -36.998 1.00 86.94 305 ASP A C 1
ATOM 2467 O O . ASP A 1 305 ? 56.160 -19.614 -36.411 1.00 86.94 305 ASP A O 1
ATOM 2471 N N . LEU A 1 306 ? 57.366 -18.197 -37.667 1.00 87.88 306 LEU A N 1
ATOM 2472 C CA . LEU A 1 306 ? 58.577 -19.021 -37.685 1.00 87.88 306 LEU A CA 1
ATOM 2473 C C . LEU A 1 306 ? 59.140 -19.235 -36.278 1.00 87.88 306 LEU A C 1
ATOM 2475 O O . LEU A 1 306 ? 59.440 -20.369 -35.909 1.00 87.88 306 LEU A O 1
ATOM 2479 N N . LEU A 1 307 ? 59.243 -18.174 -35.478 1.00 85.38 307 LEU A N 1
ATOM 2480 C CA . LEU A 1 307 ? 59.741 -18.256 -34.108 1.00 85.38 307 LEU A CA 1
ATOM 2481 C C . LEU A 1 307 ? 58.824 -19.118 -33.230 1.00 85.38 307 LEU A C 1
ATOM 2483 O O . LEU A 1 307 ? 59.316 -20.027 -32.570 1.00 85.38 307 LEU A O 1
ATOM 2487 N N . HIS A 1 308 ? 57.503 -18.934 -33.305 1.00 83.94 308 HIS A N 1
ATOM 2488 C CA . HIS A 1 308 ? 56.538 -19.762 -32.572 1.00 83.94 308 HIS A CA 1
ATOM 2489 C C . HIS A 1 308 ? 56.610 -21.240 -32.979 1.00 83.94 308 HIS A C 1
ATOM 2491 O O . HIS A 1 308 ? 56.552 -22.128 -32.127 1.00 83.94 308 HIS A O 1
ATOM 2497 N N . SER A 1 309 ? 56.770 -21.535 -34.273 1.00 82.19 309 SER A N 1
ATOM 2498 C CA . SER A 1 309 ? 56.918 -22.919 -34.742 1.00 82.19 309 SER A CA 1
ATOM 2499 C C . SER A 1 309 ? 58.248 -23.556 -34.303 1.00 82.19 309 SER A C 1
ATOM 2501 O O . SER A 1 309 ? 58.292 -24.750 -33.979 1.00 82.19 309 SER A O 1
ATOM 2503 N N . ALA A 1 310 ? 59.321 -22.764 -34.211 1.00 79.75 310 ALA A N 1
ATOM 2504 C CA . ALA A 1 310 ? 60.612 -23.193 -33.681 1.00 79.75 310 ALA A CA 1
ATOM 2505 C C . ALA A 1 310 ? 60.567 -23.418 -32.158 1.00 79.75 310 ALA A C 1
ATOM 2507 O O . ALA A 1 310 ? 61.069 -24.436 -31.679 1.00 79.75 310 ALA A O 1
ATOM 2508 N N . GLU A 1 311 ? 59.915 -22.536 -31.398 1.00 81.00 311 GLU A N 1
ATOM 2509 C CA . GLU A 1 311 ? 59.712 -22.689 -29.951 1.00 81.00 311 GLU A CA 1
ATOM 2510 C C . GLU A 1 311 ? 58.855 -23.914 -29.625 1.00 81.00 311 GLU A C 1
ATOM 2512 O O . GLU A 1 311 ? 59.244 -24.732 -28.794 1.00 81.00 311 GLU A O 1
ATOM 2517 N N . ALA A 1 312 ? 57.764 -24.133 -30.363 1.00 80.31 312 ALA A N 1
ATOM 2518 C CA . ALA A 1 312 ? 56.944 -25.335 -30.220 1.00 80.31 312 ALA A CA 1
ATOM 2519 C C . ALA A 1 312 ? 57.735 -26.625 -30.517 1.00 80.31 312 ALA A C 1
ATOM 2521 O O . ALA A 1 312 ? 57.491 -27.672 -29.911 1.00 80.31 312 ALA A O 1
ATOM 2522 N N . SER A 1 313 ? 58.697 -26.563 -31.441 1.00 80.12 313 SER A N 1
ATOM 2523 C CA . SER A 1 313 ? 59.590 -27.684 -31.756 1.00 80.12 313 SER A CA 1
ATOM 2524 C C . SER A 1 313 ? 60.636 -27.913 -30.657 1.00 80.12 313 SER A C 1
ATOM 2526 O O . SER A 1 313 ? 60.886 -29.060 -30.282 1.00 80.12 313 SER A O 1
ATOM 2528 N N . ARG A 1 314 ? 61.192 -26.838 -30.079 1.00 76.62 314 ARG A N 1
ATOM 2529 C CA . ARG A 1 314 ? 62.087 -26.891 -28.911 1.00 76.62 314 ARG A CA 1
ATOM 2530 C C . ARG A 1 314 ? 61.383 -27.496 -27.698 1.00 76.62 314 ARG A C 1
ATOM 2532 O O . ARG A 1 314 ? 61.933 -28.389 -27.062 1.00 76.62 314 ARG A O 1
ATOM 2539 N N . ASP A 1 315 ? 60.170 -27.054 -27.393 1.00 76.19 315 ASP A N 1
ATOM 2540 C CA . ASP A 1 315 ? 59.437 -27.501 -26.206 1.00 76.19 315 ASP A CA 1
ATOM 2541 C C . ASP A 1 315 ? 58.985 -28.965 -26.336 1.00 76.19 315 ASP A C 1
ATOM 2543 O O . ASP A 1 315 ? 58.984 -29.716 -25.356 1.00 76.19 315 ASP A O 1
ATOM 2547 N N . LYS A 1 316 ? 58.699 -29.431 -27.561 1.00 73.31 316 LYS A N 1
ATOM 2548 C CA . LYS A 1 316 ? 58.547 -30.866 -27.850 1.00 73.31 316 LYS A CA 1
ATOM 2549 C C . LYS A 1 316 ? 59.849 -31.638 -27.618 1.00 73.31 316 LYS A C 1
ATOM 2551 O O . LYS A 1 316 ? 59.809 -32.698 -27.000 1.00 73.31 316 LYS A O 1
ATOM 2556 N N . ALA A 1 317 ? 60.996 -31.120 -28.060 1.00 67.81 317 ALA A N 1
ATOM 2557 C CA . ALA A 1 317 ? 62.294 -31.768 -27.855 1.00 67.81 317 ALA A CA 1
ATOM 2558 C C . ALA A 1 317 ? 62.713 -31.818 -26.370 1.00 67.81 317 ALA A C 1
ATOM 2560 O O . ALA A 1 317 ? 63.231 -32.838 -25.916 1.00 67.81 317 ALA A O 1
ATOM 2561 N N . LEU A 1 318 ? 62.430 -30.770 -25.588 1.00 64.62 318 LEU A N 1
ATOM 2562 C CA . LEU A 1 318 ? 62.673 -30.732 -24.139 1.00 64.62 318 LEU A CA 1
ATOM 2563 C C . LEU A 1 318 ? 61.783 -31.721 -23.373 1.00 64.62 318 LEU A C 1
ATOM 2565 O O . LEU A 1 318 ? 62.277 -32.416 -22.486 1.00 64.62 318 LEU A O 1
ATOM 2569 N N . ASN A 1 319 ? 60.512 -31.864 -23.762 1.00 60.47 319 ASN A N 1
ATOM 2570 C CA . ASN A 1 319 ? 59.619 -32.887 -23.203 1.00 60.47 319 ASN A CA 1
ATOM 2571 C C . ASN A 1 319 ? 60.090 -34.322 -23.513 1.00 60.47 319 ASN A C 1
ATOM 2573 O O . ASN A 1 319 ? 59.905 -35.228 -22.701 1.00 60.47 319 ASN A O 1
ATOM 2577 N N . VAL A 1 320 ? 60.732 -34.546 -24.664 1.00 59.12 320 VAL A N 1
ATOM 2578 C CA . VAL A 1 320 ? 61.364 -35.837 -24.990 1.00 59.12 320 VAL A CA 1
ATOM 2579 C C . VAL A 1 320 ? 62.647 -36.046 -24.171 1.00 59.12 320 VAL A C 1
ATOM 2581 O O . VAL A 1 320 ? 62.854 -37.134 -23.642 1.00 59.12 320 VAL A O 1
ATOM 2584 N N . GLY A 1 321 ? 63.468 -35.008 -23.985 1.00 55.22 321 GLY A N 1
ATOM 2585 C CA . GLY A 1 321 ? 64.685 -35.061 -23.164 1.00 55.22 321 GLY A CA 1
ATOM 2586 C C . GLY A 1 321 ? 64.425 -35.306 -21.670 1.00 55.22 321 GLY A C 1
ATOM 2587 O O . GLY A 1 321 ? 65.121 -36.109 -21.052 1.00 55.22 321 GLY A O 1
ATOM 2588 N N . GLN A 1 322 ? 63.380 -34.700 -21.094 1.00 54.38 322 GLN A N 1
ATOM 2589 C CA . GLN A 1 322 ? 62.962 -34.960 -19.706 1.00 54.38 322 GLN A CA 1
ATOM 2590 C C . GLN A 1 322 ? 62.428 -36.385 -19.500 1.00 54.38 322 GLN A C 1
ATOM 2592 O O . GLN A 1 322 ? 62.586 -36.945 -18.418 1.00 54.38 322 GLN A O 1
ATOM 2597 N N . ARG A 1 323 ? 61.868 -37.016 -20.540 1.00 49.47 323 ARG A N 1
ATOM 2598 C CA . ARG A 1 323 ? 61.485 -38.438 -20.508 1.00 49.47 323 ARG A CA 1
ATOM 2599 C C . ARG A 1 323 ? 62.683 -39.391 -20.506 1.00 49.47 323 ARG A C 1
ATOM 2601 O O . ARG A 1 323 ? 62.569 -40.481 -19.960 1.00 49.47 323 ARG A O 1
ATOM 2608 N N . ILE A 1 324 ? 63.818 -38.994 -21.083 1.00 53.41 324 ILE A N 1
ATOM 2609 C CA . ILE A 1 324 ? 65.034 -39.825 -21.138 1.00 53.41 324 ILE A CA 1
ATOM 2610 C C . ILE A 1 324 ? 65.802 -39.787 -19.802 1.00 53.41 324 ILE A C 1
ATOM 2612 O O . ILE A 1 324 ? 66.423 -40.777 -19.432 1.00 53.41 324 ILE A O 1
ATOM 2616 N N . LEU A 1 325 ? 65.699 -38.699 -19.029 1.00 50.72 325 LEU A N 1
ATOM 2617 C CA . LEU A 1 325 ? 66.325 -38.577 -17.701 1.00 50.72 325 LEU A CA 1
ATOM 2618 C C . LEU A 1 325 ? 65.538 -39.255 -16.556 1.00 50.72 325 LEU A C 1
ATOM 2620 O O . LEU A 1 325 ? 66.024 -39.286 -15.430 1.00 50.72 325 LEU A O 1
ATOM 2624 N N . LEU A 1 326 ? 64.352 -39.814 -16.834 1.00 46.12 326 LEU A N 1
ATOM 2625 C CA . LEU A 1 326 ? 63.512 -40.566 -15.882 1.00 46.12 326 LEU A CA 1
ATOM 2626 C C . LEU A 1 326 ? 63.604 -42.095 -16.054 1.00 46.12 326 LEU A C 1
ATOM 2628 O O . LEU A 1 326 ? 62.809 -42.828 -15.470 1.00 46.12 326 LEU A O 1
ATOM 2632 N N . ILE A 1 327 ? 64.563 -42.595 -16.839 1.0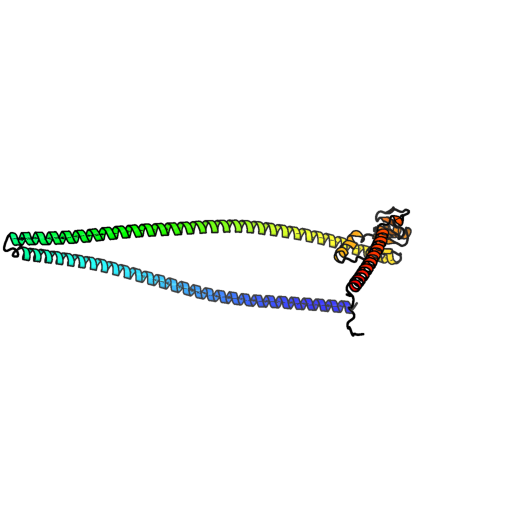0 48.34 327 ILE A N 1
ATOM 2633 C CA . ILE A 1 327 ? 64.879 -44.028 -16.872 1.00 48.34 327 ILE A CA 1
ATOM 2634 C C . ILE A 1 327 ? 65.909 -44.292 -15.768 1.00 48.34 327 ILE A C 1
ATOM 2636 O O . ILE A 1 327 ? 67.103 -44.051 -15.941 1.00 48.34 327 ILE A O 1
ATOM 2640 N N . GLU A 1 328 ? 65.416 -44.733 -14.610 1.00 43.91 328 GLU A N 1
ATOM 2641 C CA . GLU A 1 328 ? 66.220 -45.218 -13.484 1.00 43.91 328 GLU A CA 1
ATOM 2642 C C . GLU A 1 328 ? 67.250 -46.277 -13.933 1.00 43.91 328 GLU A C 1
ATOM 2644 O O . GLU A 1 328 ? 66.973 -47.069 -14.844 1.00 43.91 328 GLU A O 1
ATOM 2649 N N . PRO A 1 329 ? 68.437 -46.346 -13.298 1.00 43.44 329 PRO A N 1
ATOM 2650 C CA . PRO A 1 329 ? 69.406 -47.391 -13.586 1.00 43.44 329 PRO A CA 1
ATOM 2651 C C . PRO A 1 329 ? 68.842 -48.752 -13.165 1.00 43.44 329 PRO A C 1
ATOM 2653 O O . PRO A 1 329 ? 68.627 -49.030 -11.987 1.00 43.44 329 PRO A O 1
ATOM 2656 N N . ILE A 1 330 ? 68.626 -49.613 -14.157 1.00 51.2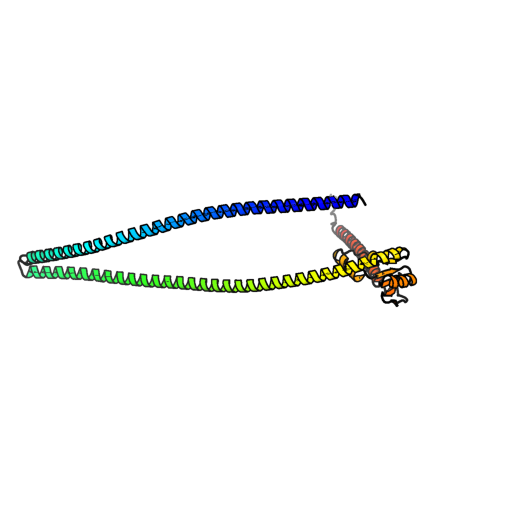5 330 ILE A N 1
ATOM 2657 C CA . ILE A 1 330 ? 68.213 -51.006 -13.994 1.00 51.25 330 ILE A CA 1
ATOM 2658 C C . ILE A 1 330 ? 69.279 -51.739 -13.166 1.00 51.25 330 ILE A C 1
ATOM 2660 O O . ILE A 1 330 ? 70.397 -51.970 -13.628 1.00 51.25 330 ILE A O 1
ATOM 2664 N N . HIS A 1 331 ? 68.925 -52.114 -11.937 1.00 49.28 331 HIS A N 1
ATOM 2665 C CA . HIS A 1 331 ? 69.673 -53.077 -11.132 1.00 49.28 331 HIS A CA 1
ATOM 2666 C C . HIS A 1 331 ? 69.712 -54.435 -11.858 1.00 49.28 331 HIS A C 1
ATOM 2668 O O . HIS A 1 331 ? 68.645 -54.967 -12.178 1.00 49.28 331 HIS A O 1
ATOM 2674 N N . PRO A 1 332 ? 70.887 -55.051 -12.092 1.00 47.47 332 PRO A N 1
ATOM 2675 C CA . PRO A 1 332 ? 70.936 -56.437 -12.531 1.00 47.47 332 PRO A CA 1
ATOM 2676 C C . PRO A 1 332 ? 70.750 -57.375 -11.325 1.00 47.47 332 PRO A C 1
ATOM 2678 O O . PRO A 1 332 ? 71.414 -57.193 -10.299 1.00 47.47 332 PRO A O 1
ATOM 2681 N N . PRO A 1 333 ? 69.864 -58.380 -11.419 1.00 49.41 333 PRO A N 1
ATOM 2682 C CA . PRO A 1 333 ? 69.625 -59.319 -10.342 1.00 49.41 333 PRO A CA 1
ATOM 2683 C C . PRO A 1 333 ? 70.518 -60.566 -10.473 1.00 49.41 333 PRO A C 1
ATOM 2685 O O . PRO A 1 333 ? 70.921 -60.959 -11.565 1.00 49.41 333 PRO A O 1
ATOM 2688 N N . TYR A 1 334 ? 70.707 -61.216 -9.326 1.00 46.88 334 TYR A N 1
ATOM 2689 C CA . TYR A 1 334 ? 71.222 -62.571 -9.098 1.00 46.88 334 TYR A CA 1
ATOM 2690 C C . TYR A 1 334 ? 72.736 -62.789 -8.960 1.00 46.88 334 TYR A C 1
ATOM 2692 O O . TYR A 1 334 ? 73.512 -62.881 -9.906 1.00 46.88 334 TYR A O 1
ATOM 2700 N N . ALA A 1 335 ? 73.081 -62.997 -7.689 1.00 48.75 335 ALA A N 1
ATOM 2701 C CA . ALA A 1 335 ? 74.135 -63.867 -7.197 1.00 48.75 335 ALA A CA 1
ATOM 2702 C C . ALA A 1 335 ? 74.027 -65.306 -7.732 1.00 48.75 335 ALA A C 1
ATOM 2704 O O . ALA A 1 335 ? 72.924 -65.752 -8.030 1.00 48.75 335 ALA A O 1
ATOM 2705 N N . LEU A 1 336 ? 75.173 -66.000 -7.747 1.00 43.81 336 LEU A N 1
ATOM 2706 C CA . LEU A 1 336 ? 75.455 -67.405 -7.371 1.00 43.81 336 LEU A CA 1
ATOM 2707 C C . LEU A 1 336 ? 76.993 -67.576 -7.565 1.00 43.81 336 LEU A C 1
ATOM 2709 O O . LEU A 1 336 ? 77.456 -67.501 -8.695 1.00 43.81 336 LEU A O 1
ATOM 2713 N N . SER A 1 337 ? 77.854 -67.444 -6.537 1.00 39.53 337 SER A N 1
ATOM 2714 C CA . SER A 1 337 ? 78.397 -68.487 -5.617 1.00 39.53 337 SER A CA 1
ATOM 2715 C C . SER A 1 337 ? 79.196 -69.622 -6.307 1.00 39.53 337 SER A C 1
ATOM 2717 O O . SER A 1 337 ? 78.886 -69.938 -7.447 1.00 39.53 337 SER A O 1
ATOM 2719 N N . PRO A 1 338 ? 79.995 -70.448 -5.602 1.00 51.69 338 PRO A N 1
ATOM 2720 C CA . PRO A 1 338 ? 81.155 -70.198 -4.723 1.00 51.69 338 PRO A CA 1
ATOM 2721 C C . PRO A 1 338 ? 82.383 -71.082 -5.105 1.00 51.69 338 PRO A C 1
ATOM 2723 O O . PRO A 1 338 ? 82.166 -72.200 -5.559 1.00 51.69 338 PRO A O 1
ATOM 2726 N N . ILE A 1 339 ? 83.632 -70.658 -4.841 1.00 38.84 339 ILE A N 1
ATOM 2727 C CA . ILE A 1 339 ? 84.791 -71.504 -4.427 1.00 38.84 339 ILE A CA 1
ATOM 2728 C C . ILE A 1 339 ? 85.714 -70.638 -3.571 1.00 38.84 339 ILE A C 1
ATOM 2730 O O . ILE A 1 339 ? 86.003 -69.504 -4.017 1.00 38.84 339 ILE A O 1
#